Protein AF-A0A553F2Z9-F1 (afdb_monomer_lite)

pLDDT: mean 71.67, std 15.71, range [34.03, 90.81]

Sequence (203 aa):
MITMEFDDIRKIWDGQNNRPLYVIDEDALHRRILLKKKQSRRLANTTEWVMAGANFLASSMILTAIFLKNNANIFSYITMGFMALTPLYIFYIRRQRKTQEKAFESSVSGDLDHAISNATFQVRLSMVMRWYLLPIAVLTLLSVWSEDISYWFLLGVVVFFCATFYASSWEHRLYVSKKRRLIDLRNKLGKEDLPNHSNLQES

Secondary structure (DSSP, 8-state):
--HHHHHHHHHHHHTTTTS-S----HHHHHHHHHHHHHHHHHHHHHHHHHHHHHHHHHHHHHHHHHHHH----HHHHHHHHHHHHHHHHHHHHHHHHHHHTTS--SSHHHHHHHHHHHHHHHHHHHHHHHHHHHHHHHHHHHHHHHTT--HHHHHHHHHHHHHHHHHHHHHHHHHHHHHHHHHHHHHHHHHHSS--TTSSS--

Structure (mmCIF, N/CA/C/O backbone):
data_AF-A0A553F2Z9-F1
#
_entry.id   AF-A0A553F2Z9-F1
#
loop_
_atom_site.group_PDB
_atom_site.id
_atom_site.type_symbol
_atom_site.label_atom_id
_atom_site.label_alt_id
_atom_site.label_comp_id
_atom_site.label_asym_id
_atom_site.label_entity_id
_atom_site.label_seq_id
_atom_site.pdbx_PDB_ins_code
_atom_site.Cartn_x
_atom_site.Cartn_y
_atom_site.Cartn_z
_atom_site.occupancy
_atom_site.B_iso_or_equiv
_atom_site.auth_seq_id
_atom_site.auth_comp_id
_atom_site.auth_asym_id
_atom_site.auth_atom_id
_atom_site.pdbx_PDB_model_num
ATOM 1 N N . MET A 1 1 ? -18.358 -18.324 5.616 1.00 38.22 1 MET A N 1
ATOM 2 C CA . MET A 1 1 ? -18.175 -19.024 6.906 1.00 38.22 1 MET A CA 1
ATOM 3 C C . MET A 1 1 ? -17.982 -18.011 8.047 1.00 38.22 1 MET A C 1
ATOM 5 O O . MET A 1 1 ? -16.907 -17.933 8.613 1.00 38.22 1 MET A O 1
ATOM 9 N N . ILE A 1 2 ? -18.978 -17.147 8.314 1.00 38.47 2 ILE A N 1
ATOM 10 C CA . ILE A 1 2 ? -18.942 -16.106 9.382 1.00 38.47 2 ILE A CA 1
ATOM 11 C C . ILE A 1 2 ? -20.321 -15.979 10.085 1.00 38.47 2 ILE A C 1
ATOM 13 O O . ILE A 1 2 ? -20.495 -15.171 10.986 1.00 38.47 2 ILE A O 1
ATOM 17 N N . THR A 1 3 ? -21.315 -16.791 9.717 1.00 38.09 3 THR A N 1
ATOM 18 C CA . THR A 1 3 ? -22.647 -16.789 10.348 1.00 38.09 3 THR A CA 1
ATOM 19 C C . THR A 1 3 ? -22.603 -17.199 11.829 1.00 38.09 3 THR A C 1
ATOM 21 O O . THR A 1 3 ? -23.326 -16.613 12.622 1.00 38.09 3 THR A O 1
ATOM 24 N N . MET A 1 4 ? -21.668 -18.075 12.230 1.00 42.84 4 MET A N 1
ATOM 25 C CA . MET A 1 4 ? -21.516 -18.521 13.628 1.00 42.84 4 MET A CA 1
ATOM 26 C C . MET A 1 4 ? -21.125 -17.413 14.631 1.00 42.84 4 MET A C 1
ATOM 28 O O . MET A 1 4 ? -21.579 -17.457 15.765 1.00 42.84 4 MET A O 1
ATOM 32 N N . GLU A 1 5 ? -20.356 -16.378 14.255 1.00 48.16 5 GLU A N 1
ATOM 33 C CA . GLU A 1 5 ? -19.894 -15.373 15.243 1.00 48.16 5 GLU A CA 1
ATOM 34 C C . GLU A 1 5 ? -20.973 -14.363 15.675 1.00 48.16 5 GLU A C 1
ATOM 36 O O . GLU A 1 5 ? -20.879 -13.784 16.758 1.00 48.16 5 GLU A O 1
ATOM 41 N N . PHE A 1 6 ? -21.975 -14.105 14.827 1.00 47.25 6 PHE A N 1
ATOM 42 C CA . PHE A 1 6 ? -23.098 -13.225 15.171 1.00 47.25 6 PHE A CA 1
ATOM 43 C C . PHE A 1 6 ? -24.102 -13.955 16.054 1.00 47.25 6 PHE A C 1
ATOM 45 O O . PHE A 1 6 ? -24.548 -13.387 17.049 1.00 47.25 6 PHE A O 1
ATOM 52 N N . ASP A 1 7 ? -24.383 -15.216 15.726 1.00 52.22 7 ASP A N 1
ATOM 53 C CA . ASP A 1 7 ? -25.221 -16.071 16.553 1.00 52.22 7 ASP A CA 1
ATOM 54 C C . ASP A 1 7 ? -24.591 -16.284 17.924 1.00 52.22 7 ASP A C 1
ATOM 56 O O . ASP A 1 7 ? -25.325 -16.288 18.890 1.00 52.22 7 ASP A O 1
ATOM 60 N N . ASP A 1 8 ? -23.265 -16.328 18.072 1.00 56.47 8 ASP A N 1
ATOM 61 C CA . ASP A 1 8 ? -22.639 -16.421 19.398 1.00 56.47 8 ASP A CA 1
ATOM 62 C C . ASP A 1 8 ? -22.761 -15.133 20.227 1.00 56.47 8 ASP A C 1
ATOM 64 O O . ASP A 1 8 ? -22.942 -15.192 21.442 1.00 56.47 8 ASP A O 1
ATOM 68 N N . ILE A 1 9 ? -22.686 -13.951 19.605 1.00 55.28 9 ILE A N 1
ATOM 69 C CA . ILE A 1 9 ? -22.920 -12.671 20.304 1.00 55.28 9 ILE A CA 1
ATOM 70 C C . ILE A 1 9 ? -24.401 -12.541 20.668 1.00 55.28 9 ILE A C 1
ATOM 72 O O . ILE A 1 9 ? -24.729 -12.190 21.799 1.00 55.28 9 ILE A O 1
ATOM 76 N N . ARG A 1 10 ? -25.286 -12.887 19.731 1.00 50.41 10 ARG A N 1
ATOM 77 C CA . ARG A 1 10 ? -26.731 -12.889 19.925 1.00 50.41 10 ARG A CA 1
ATOM 78 C C . ARG A 1 10 ? -27.180 -13.965 20.908 1.00 50.41 10 ARG A C 1
ATOM 80 O O . ARG A 1 10 ? -28.092 -13.713 21.659 1.00 50.41 10 ARG A O 1
ATOM 87 N N . LYS A 1 11 ? -26.545 -15.130 20.969 1.00 53.59 11 LYS A N 1
ATOM 88 C CA . LYS A 1 11 ? -26.879 -16.232 21.888 1.00 53.59 11 LYS A CA 1
ATOM 89 C C . LYS A 1 11 ? -26.396 -15.959 23.307 1.00 53.59 11 LYS A C 1
ATOM 91 O O . LYS A 1 11 ? -27.006 -16.450 24.247 1.00 53.59 11 LYS A O 1
ATOM 96 N N . ILE A 1 12 ? -25.344 -15.156 23.473 1.00 54.41 12 ILE A N 1
ATOM 97 C CA . ILE A 1 12 ? -24.956 -14.616 24.784 1.00 54.41 12 ILE A CA 1
ATOM 98 C C . ILE A 1 12 ? -25.943 -13.524 25.220 1.00 54.41 12 ILE A C 1
ATOM 100 O O . ILE A 1 12 ? -26.327 -13.502 26.380 1.00 54.41 12 ILE A O 1
ATOM 104 N N . TRP A 1 13 ? -26.400 -12.679 24.293 1.00 48.84 13 TRP A N 1
ATOM 105 C CA . TRP A 1 13 ? -27.414 -11.649 24.546 1.00 48.84 13 TRP A CA 1
ATOM 106 C C . TRP A 1 13 ? -28.808 -12.245 24.839 1.00 48.84 13 TRP A C 1
ATOM 108 O O . TRP A 1 13 ? -29.360 -12.062 25.918 1.00 48.84 13 TRP A O 1
ATOM 118 N N . ASP A 1 14 ? -29.333 -13.067 23.931 1.00 50.56 14 ASP A N 1
ATOM 119 C CA . ASP A 1 14 ? -30.626 -13.754 24.020 1.00 50.56 14 ASP A CA 1
ATOM 120 C C . ASP A 1 14 ? -30.627 -14.832 25.121 1.00 50.56 14 ASP A C 1
ATOM 122 O O . ASP A 1 14 ? -31.653 -15.073 25.752 1.00 50.56 14 ASP A O 1
ATOM 126 N N . GLY A 1 15 ? -29.476 -15.452 25.413 1.00 49.84 15 GLY A N 1
ATOM 127 C CA . GLY A 1 15 ? -29.308 -16.394 26.527 1.00 49.84 15 GLY A CA 1
ATOM 128 C C . GLY A 1 15 ? -29.323 -15.735 27.912 1.00 49.84 15 GLY A C 1
ATOM 129 O O . GLY A 1 15 ? -29.459 -16.438 28.914 1.00 49.84 15 GLY A O 1
ATOM 130 N N . GLN A 1 16 ? -29.217 -14.403 27.979 1.00 44.59 16 GLN A N 1
ATOM 131 C CA . GLN A 1 16 ? -29.310 -13.617 29.212 1.00 44.59 16 GLN A CA 1
ATOM 132 C C . GLN A 1 16 ? -30.713 -13.041 29.481 1.00 44.59 16 GLN A C 1
ATOM 134 O O . GLN A 1 16 ? -30.958 -12.564 30.587 1.00 44.59 16 GLN A O 1
ATOM 139 N N . ASN A 1 17 ? -31.675 -13.197 28.561 1.00 45.50 17 ASN A N 1
ATOM 140 C CA . ASN A 1 17 ? -33.046 -12.667 28.678 1.00 45.50 17 ASN A CA 1
ATOM 141 C C . ASN A 1 17 ? -33.948 -13.355 29.726 1.00 45.50 17 ASN A C 1
ATOM 143 O O . ASN A 1 17 ? -35.154 -13.131 29.734 1.00 45.50 17 ASN A O 1
ATOM 147 N N . ASN A 1 18 ? -33.398 -14.179 30.624 1.00 49.78 18 ASN A N 1
ATOM 148 C CA . ASN A 1 18 ? -34.173 -14.842 31.680 1.00 49.78 18 ASN A CA 1
ATOM 149 C C . ASN A 1 18 ? -33.650 -14.571 33.104 1.00 49.78 18 ASN A C 1
ATOM 151 O O . ASN A 1 18 ? -33.954 -15.323 34.030 1.00 49.78 18 ASN A O 1
ATOM 155 N N . ARG A 1 19 ? -32.837 -13.519 33.298 1.00 38.56 19 ARG A N 1
ATOM 156 C CA . ARG A 1 19 ? -32.394 -13.050 34.624 1.00 38.56 19 ARG A CA 1
ATOM 157 C C . ARG A 1 19 ? -32.484 -11.519 34.732 1.00 38.56 19 ARG A C 1
ATOM 159 O O . ARG A 1 19 ? -32.325 -10.840 33.723 1.00 38.56 19 ARG A O 1
ATOM 166 N N . PRO A 1 20 ? -32.770 -10.970 35.929 1.00 41.62 20 PRO A N 1
ATOM 167 C CA . PRO A 1 20 ? -33.118 -9.561 36.104 1.00 41.62 20 PRO A CA 1
ATOM 168 C C . PRO A 1 20 ? -31.967 -8.605 35.734 1.00 41.62 20 PRO A C 1
ATOM 170 O O . PRO A 1 20 ? -30.967 -8.504 36.435 1.00 41.62 20 PRO A O 1
ATOM 173 N N . LEU A 1 21 ? -32.166 -7.927 34.602 1.00 42.91 21 LEU A N 1
ATOM 174 C CA . LEU A 1 21 ? -31.791 -6.575 34.151 1.00 42.91 21 LEU A CA 1
ATOM 175 C C . LEU A 1 21 ? -30.395 -5.949 34.388 1.00 42.91 21 LEU A C 1
ATOM 177 O O . LEU A 1 21 ? -30.135 -4.953 33.730 1.00 42.91 21 LEU A O 1
ATOM 181 N N . TYR A 1 22 ? -29.478 -6.426 35.236 1.00 43.06 22 TYR A N 1
ATOM 182 C CA . TYR A 1 22 ? -28.304 -5.584 35.572 1.00 43.06 22 TYR A CA 1
ATOM 183 C C . TYR A 1 22 ? -26.971 -6.299 35.797 1.00 43.06 22 TYR A C 1
ATOM 185 O O . TYR A 1 22 ? -26.227 -5.962 36.712 1.00 43.06 22 TYR A O 1
ATOM 193 N N . VAL A 1 23 ? -26.619 -7.255 34.936 1.00 44.97 23 VAL A N 1
ATOM 194 C CA . VAL A 1 23 ? -25.205 -7.626 34.751 1.00 44.97 23 VAL A CA 1
ATOM 195 C C . VAL A 1 23 ? -24.958 -7.925 33.272 1.00 44.97 23 VAL A C 1
ATOM 197 O O . VAL A 1 23 ? -24.696 -9.062 32.880 1.00 44.97 23 VAL A O 1
ATOM 200 N N . ILE A 1 24 ? -25.054 -6.894 32.424 1.00 51.28 24 ILE A N 1
ATOM 201 C CA . ILE A 1 24 ? -24.230 -6.894 31.211 1.00 51.28 24 ILE A CA 1
ATOM 202 C C . ILE A 1 24 ? -22.805 -6.995 31.745 1.00 51.28 24 ILE A C 1
ATOM 204 O O . ILE A 1 24 ? -22.375 -6.139 32.514 1.00 51.28 24 ILE A O 1
ATOM 208 N N . ASP A 1 25 ? -22.110 -8.081 31.423 1.00 58.50 25 ASP A N 1
ATOM 209 C CA . ASP A 1 25 ? -20.709 -8.258 31.790 1.00 58.50 25 ASP A CA 1
ATOM 210 C C . ASP A 1 25 ? -19.900 -7.251 30.955 1.00 58.50 25 ASP A C 1
ATOM 212 O O . ASP A 1 25 ? -19.404 -7.551 29.862 1.00 58.50 25 ASP A O 1
ATOM 216 N N . GLU A 1 26 ? -19.887 -5.998 31.420 1.00 56.88 26 GLU A N 1
ATOM 217 C CA . GLU A 1 26 ? -19.175 -4.876 30.814 1.00 56.88 26 GLU A CA 1
ATOM 218 C C . GLU A 1 26 ? -17.720 -5.264 30.567 1.00 56.88 26 GLU A C 1
ATOM 220 O O . GLU A 1 26 ? -17.170 -4.919 29.524 1.00 56.88 26 GLU A O 1
ATOM 225 N N . ASP A 1 27 ? -17.130 -6.084 31.439 1.00 57.72 27 ASP A N 1
ATOM 226 C CA . ASP A 1 27 ? -15.781 -6.610 31.274 1.00 57.72 27 ASP A CA 1
ATOM 227 C C . ASP A 1 27 ? -15.662 -7.560 30.076 1.00 57.72 27 ASP A C 1
ATOM 229 O O . ASP A 1 27 ? -14.665 -7.512 29.346 1.00 57.72 27 ASP A O 1
ATOM 233 N N . ALA A 1 28 ? -16.646 -8.428 29.830 1.00 60.78 28 ALA A N 1
ATOM 234 C CA . ALA A 1 28 ? -16.660 -9.304 28.659 1.00 60.78 28 ALA A CA 1
ATOM 235 C C . ALA A 1 28 ? -16.858 -8.515 27.352 1.00 60.78 28 ALA A C 1
ATOM 237 O O . ALA A 1 28 ? -16.178 -8.784 26.348 1.00 60.78 28 ALA A O 1
ATOM 238 N N . LEU A 1 29 ? -17.742 -7.513 27.361 1.00 63.94 29 LEU A N 1
ATOM 239 C CA . LEU A 1 29 ? -17.964 -6.622 26.220 1.00 63.94 29 LEU A CA 1
ATOM 240 C C . LEU A 1 29 ? -16.717 -5.769 25.940 1.00 63.94 29 LEU A C 1
ATOM 242 O O . LEU A 1 29 ? -16.223 -5.735 24.807 1.00 63.94 29 LEU A O 1
ATOM 246 N N . HIS A 1 30 ? -16.144 -5.166 26.980 1.00 63.69 30 HIS A N 1
ATOM 247 C CA . HIS A 1 30 ? -14.938 -4.351 26.914 1.00 63.69 30 HIS A CA 1
ATOM 248 C C . HIS A 1 30 ? -13.736 -5.174 26.430 1.00 63.69 30 HIS A C 1
ATOM 250 O O . HIS A 1 30 ? -13.040 -4.764 25.498 1.00 63.69 30 HIS A O 1
ATOM 256 N N . ARG A 1 31 ? -13.542 -6.406 26.928 1.00 67.06 31 ARG A N 1
ATOM 257 C CA . ARG A 1 31 ? -12.499 -7.321 26.420 1.00 67.06 31 ARG A CA 1
ATOM 258 C C . ARG A 1 31 ? -12.664 -7.627 24.935 1.00 67.06 31 ARG A C 1
ATOM 260 O O . ARG A 1 31 ? -11.674 -7.617 24.201 1.00 67.06 31 ARG A O 1
ATOM 267 N N . ARG A 1 32 ? -13.884 -7.873 24.448 1.00 63.91 32 ARG A N 1
ATOM 268 C CA . ARG A 1 32 ? -14.127 -8.129 23.014 1.00 63.91 32 ARG A CA 1
ATOM 269 C C . ARG A 1 32 ? -13.850 -6.895 22.154 1.00 63.91 32 ARG A C 1
ATOM 271 O O . ARG A 1 32 ? -13.265 -7.030 21.074 1.00 63.91 32 ARG A O 1
ATOM 278 N N . ILE A 1 33 ? -14.200 -5.704 22.635 1.00 63.50 33 ILE A N 1
ATOM 279 C CA . ILE A 1 33 ? -13.883 -4.431 21.973 1.00 63.50 33 ILE A CA 1
ATOM 280 C C . ILE A 1 33 ? -12.363 -4.222 21.922 1.00 63.50 33 ILE A C 1
ATOM 282 O O . ILE A 1 33 ? -11.815 -3.969 20.844 1.00 63.50 33 ILE A O 1
ATOM 286 N N . LEU A 1 34 ? -11.653 -4.444 23.031 1.00 66.06 34 LEU A N 1
ATOM 287 C CA . LEU A 1 34 ? -10.190 -4.369 23.100 1.00 66.06 34 LEU A CA 1
ATOM 288 C C . LEU A 1 34 ? -9.506 -5.372 22.159 1.00 66.06 34 LEU A C 1
ATOM 290 O O . LEU A 1 34 ? -8.541 -5.025 21.469 1.00 66.06 34 LEU A O 1
ATOM 294 N N . LEU A 1 35 ? -10.013 -6.604 22.066 1.00 69.69 35 LEU A N 1
ATOM 295 C CA . LEU A 1 35 ? -9.501 -7.616 21.138 1.00 69.69 35 LEU A CA 1
ATOM 296 C C . LEU A 1 35 ? -9.690 -7.190 19.674 1.00 69.69 35 LEU A C 1
ATOM 298 O O . LEU A 1 35 ? -8.743 -7.278 18.885 1.00 69.69 35 LEU A O 1
ATOM 302 N N . LYS A 1 36 ? -10.860 -6.646 19.308 1.00 64.19 36 LYS A N 1
ATOM 303 C CA . LYS A 1 36 ? -11.112 -6.110 17.957 1.00 64.19 36 LYS A CA 1
ATOM 304 C C . LYS A 1 36 ? -10.249 -4.882 17.650 1.00 64.19 36 LYS A C 1
ATOM 306 O O . LYS A 1 36 ? -9.697 -4.792 16.549 1.00 64.19 36 LYS A O 1
ATOM 311 N N . LYS A 1 37 ? -10.054 -3.982 18.621 1.00 64.56 37 LYS A N 1
ATOM 312 C CA . LYS A 1 37 ? -9.128 -2.836 18.536 1.00 64.56 37 LYS A CA 1
ATOM 313 C C . LYS A 1 37 ? -7.706 -3.319 18.250 1.00 64.56 37 LYS A C 1
ATOM 315 O O . LYS A 1 37 ? -7.073 -2.854 17.300 1.00 64.56 37 LYS A O 1
ATOM 320 N N . LYS A 1 38 ? -7.229 -4.327 18.989 1.00 67.12 38 LYS A N 1
ATOM 321 C CA . LYS A 1 38 ? -5.901 -4.937 18.805 1.00 67.12 38 LYS A CA 1
ATOM 322 C C . LYS A 1 38 ? -5.757 -5.617 17.441 1.00 67.12 38 LYS A C 1
ATOM 324 O O . LYS A 1 38 ? -4.725 -5.451 16.793 1.00 67.12 38 LYS A O 1
ATOM 329 N N . GLN A 1 39 ? -6.778 -6.334 16.972 1.00 65.25 39 GLN A N 1
ATOM 330 C CA . GLN A 1 39 ? -6.770 -6.987 15.659 1.00 65.25 39 GLN A CA 1
ATOM 331 C C . GLN A 1 39 ? -6.757 -5.971 14.505 1.00 65.25 39 GLN A C 1
ATOM 333 O O . GLN A 1 39 ? -5.995 -6.132 13.552 1.00 65.25 39 GLN A O 1
ATOM 338 N N . SER A 1 40 ? -7.558 -4.905 14.599 1.00 61.94 40 SER A N 1
ATOM 339 C CA . SER A 1 40 ? -7.569 -3.813 13.617 1.00 61.94 40 SER A CA 1
ATOM 340 C C . SER A 1 40 ? -6.219 -3.091 13.566 1.00 61.94 40 SER A C 1
ATOM 342 O O . SER A 1 40 ? -5.669 -2.868 12.488 1.00 61.94 40 SER A O 1
ATOM 344 N N . ARG A 1 41 ? -5.629 -2.816 14.737 1.00 67.19 41 ARG A N 1
ATOM 345 C CA . ARG A 1 41 ? -4.302 -2.197 14.856 1.00 67.19 41 ARG A CA 1
ATOM 346 C C . ARG A 1 41 ? -3.201 -3.072 14.263 1.00 67.19 41 ARG A C 1
ATOM 348 O O . ARG A 1 41 ? -2.330 -2.554 13.574 1.00 67.19 41 ARG A O 1
ATOM 355 N N . ARG A 1 42 ? -3.243 -4.389 14.501 1.00 68.62 42 ARG A N 1
ATOM 356 C CA . ARG A 1 42 ? -2.289 -5.341 13.909 1.00 68.62 42 ARG A CA 1
ATOM 357 C C . ARG A 1 42 ? -2.368 -5.334 12.389 1.00 68.62 42 ARG A C 1
ATOM 359 O O . ARG A 1 42 ? -1.328 -5.203 11.762 1.00 68.62 42 ARG A O 1
ATOM 366 N N . LEU A 1 43 ? -3.573 -5.400 11.817 1.00 64.38 43 LEU A N 1
ATOM 367 C CA . LEU A 1 43 ? -3.736 -5.399 10.364 1.00 64.38 43 LEU A CA 1
ATOM 368 C C . LEU A 1 43 ? -3.174 -4.119 9.732 1.00 64.38 43 LEU A C 1
ATOM 370 O O . LEU A 1 43 ? -2.366 -4.218 8.819 1.00 64.38 43 LEU A O 1
ATOM 374 N N . ALA A 1 44 ? -3.527 -2.946 10.266 1.00 68.12 44 ALA A N 1
ATOM 375 C CA . ALA A 1 44 ? -3.008 -1.675 9.758 1.00 68.12 44 ALA A CA 1
ATOM 376 C C . ALA A 1 44 ? -1.484 -1.556 9.907 1.00 68.12 44 ALA A C 1
ATOM 378 O O . ALA A 1 44 ? -0.805 -1.027 9.037 1.00 68.12 44 ALA A O 1
ATOM 379 N N . ASN A 1 45 ? -0.930 -2.069 11.008 1.00 74.88 45 ASN A N 1
ATOM 380 C CA . ASN A 1 45 ? 0.512 -2.074 11.214 1.00 74.88 45 ASN A CA 1
ATOM 381 C C . ASN A 1 45 ? 1.212 -2.985 10.193 1.00 74.88 45 ASN A C 1
ATOM 383 O O . ASN A 1 45 ? 2.227 -2.587 9.637 1.00 74.88 45 ASN A O 1
ATOM 387 N N . THR A 1 46 ? 0.676 -4.179 9.922 1.00 72.06 46 THR A N 1
ATOM 388 C CA . THR A 1 46 ? 1.240 -5.094 8.921 1.00 72.06 46 THR A CA 1
ATOM 389 C C . THR A 1 46 ? 1.210 -4.480 7.525 1.00 72.06 46 THR A C 1
ATOM 391 O O . THR A 1 46 ? 2.214 -4.538 6.825 1.00 72.06 46 THR A O 1
ATOM 394 N N . THR A 1 47 ? 0.105 -3.852 7.126 1.00 73.06 47 THR A N 1
ATOM 395 C CA . THR A 1 47 ? -0.047 -3.315 5.765 1.00 73.06 47 THR A CA 1
ATOM 396 C C . THR A 1 47 ? 0.790 -2.059 5.537 1.00 73.06 47 THR A C 1
ATOM 398 O O . THR A 1 47 ? 1.437 -1.946 4.498 1.00 73.06 47 THR A O 1
ATOM 401 N N . GLU A 1 48 ? 0.912 -1.186 6.542 1.00 81.56 48 GLU A N 1
ATOM 402 C CA . GLU A 1 48 ? 1.880 -0.078 6.536 1.00 81.56 48 GLU A CA 1
ATOM 403 C C . GLU A 1 48 ? 3.324 -0.570 6.352 1.00 81.56 48 GLU A C 1
ATOM 405 O O . GLU A 1 48 ? 4.061 -0.021 5.534 1.00 81.56 48 GLU A O 1
ATOM 410 N N . TRP A 1 49 ? 3.731 -1.605 7.095 1.00 82.00 49 TRP A N 1
ATOM 411 C CA . TRP A 1 49 ? 5.098 -2.133 7.037 1.00 82.00 49 TRP A CA 1
ATOM 412 C C . TRP A 1 49 ? 5.407 -2.849 5.728 1.00 82.00 49 TRP A C 1
ATOM 414 O O . TRP A 1 49 ? 6.467 -2.613 5.153 1.00 82.00 49 TRP A O 1
ATOM 424 N N . VAL A 1 50 ? 4.490 -3.689 5.240 1.00 83.38 50 VAL A N 1
ATOM 425 C CA . VAL A 1 50 ? 4.643 -4.373 3.947 1.00 83.38 50 VAL A CA 1
ATOM 426 C C . VAL A 1 50 ? 4.802 -3.345 2.832 1.00 83.38 50 VAL A C 1
ATOM 428 O O . VAL A 1 50 ? 5.698 -3.472 2.003 1.00 83.38 50 VAL A O 1
ATOM 431 N N . MET A 1 51 ? 3.989 -2.287 2.839 1.00 80.44 51 MET A N 1
ATOM 432 C CA . MET A 1 51 ? 4.037 -1.268 1.798 1.00 80.44 51 MET A CA 1
ATOM 433 C C . MET A 1 51 ? 5.294 -0.398 1.866 1.00 80.44 51 MET A C 1
ATOM 435 O O . MET A 1 51 ? 5.906 -0.124 0.830 1.00 80.44 51 MET A O 1
ATOM 439 N N . ALA A 1 52 ? 5.686 0.035 3.067 1.00 85.31 52 ALA A N 1
ATOM 440 C CA . ALA A 1 52 ? 6.918 0.790 3.255 1.00 85.31 52 ALA A CA 1
ATOM 441 C C . ALA A 1 52 ? 8.139 -0.044 2.837 1.00 85.31 52 ALA A C 1
ATOM 443 O O . ALA A 1 52 ? 8.994 0.451 2.107 1.00 85.31 52 ALA A O 1
ATOM 444 N N . GLY A 1 53 ? 8.179 -1.319 3.236 1.00 86.88 53 GLY A N 1
ATOM 445 C CA . GLY A 1 53 ? 9.244 -2.251 2.872 1.00 86.88 53 GLY A CA 1
ATOM 446 C C . GLY A 1 53 ? 9.314 -2.514 1.370 1.00 86.88 53 GLY A C 1
ATOM 447 O O . GLY A 1 53 ? 10.394 -2.425 0.794 1.00 86.88 53 GLY A O 1
ATOM 448 N N . ALA A 1 54 ? 8.175 -2.767 0.718 1.00 86.38 54 ALA A N 1
ATOM 449 C CA . ALA A 1 54 ? 8.120 -3.019 -0.721 1.00 86.38 54 ALA A CA 1
ATOM 450 C C . ALA A 1 54 ? 8.619 -1.818 -1.541 1.00 86.38 54 ALA A C 1
ATOM 452 O O . ALA A 1 54 ? 9.443 -1.989 -2.434 1.00 86.38 54 ALA A O 1
ATOM 453 N N . ASN A 1 55 ? 8.171 -0.601 -1.211 1.00 88.31 55 ASN A N 1
ATOM 454 C CA . ASN A 1 55 ? 8.610 0.608 -1.915 1.00 88.31 55 ASN A CA 1
ATOM 455 C C . ASN A 1 55 ? 10.078 0.941 -1.650 1.00 88.31 55 ASN A C 1
ATOM 457 O O . ASN A 1 55 ? 10.791 1.337 -2.568 1.00 88.31 55 ASN A O 1
ATOM 461 N N . PHE A 1 56 ? 10.544 0.751 -0.416 1.00 90.12 56 PHE A N 1
ATOM 462 C CA . PHE A 1 56 ? 11.948 0.954 -0.080 1.00 90.12 56 PHE A CA 1
ATOM 463 C C . PHE A 1 56 ? 12.855 -0.022 -0.840 1.00 90.12 56 PHE A C 1
ATOM 465 O O . PHE A 1 56 ? 13.844 0.394 -1.440 1.00 90.12 56 PHE A O 1
ATOM 472 N N . LEU A 1 57 ? 12.484 -1.304 -0.878 1.00 89.50 57 LEU A N 1
ATOM 473 C CA . LEU A 1 57 ? 13.220 -2.333 -1.608 1.00 89.50 57 LEU A CA 1
ATOM 474 C C . LEU A 1 57 ? 13.219 -2.061 -3.117 1.00 89.50 57 LEU A C 1
ATOM 476 O O . LEU A 1 57 ? 14.280 -2.078 -3.733 1.00 89.50 57 LEU A O 1
ATOM 480 N N . ALA A 1 58 ? 12.064 -1.732 -3.699 1.00 87.06 58 ALA A N 1
ATOM 481 C CA . ALA A 1 58 ? 11.962 -1.398 -5.117 1.00 87.06 58 ALA A CA 1
ATOM 482 C C . ALA A 1 58 ? 12.797 -0.158 -5.479 1.00 87.06 58 ALA A C 1
ATOM 484 O O . ALA A 1 58 ? 13.580 -0.198 -6.425 1.00 87.06 58 ALA A O 1
ATOM 485 N N . SER A 1 59 ? 12.711 0.915 -4.686 1.00 88.50 59 SER A N 1
ATOM 486 C CA . SER A 1 59 ? 13.537 2.111 -4.881 1.00 88.50 59 SER A CA 1
ATOM 487 C C . SER A 1 59 ? 15.031 1.801 -4.763 1.00 88.50 59 SER A C 1
ATOM 489 O O . SER A 1 59 ? 15.824 2.357 -5.520 1.00 88.50 59 SER A O 1
ATOM 491 N N . SER A 1 60 ? 15.425 0.929 -3.831 1.00 88.38 60 SER A N 1
ATOM 492 C CA . SER A 1 60 ? 16.818 0.511 -3.668 1.00 88.38 60 SER A CA 1
ATOM 493 C C . SER A 1 60 ? 17.312 -0.296 -4.870 1.00 88.38 60 SER A C 1
ATOM 495 O O . SER A 1 60 ? 18.416 -0.041 -5.341 1.00 88.38 60 SER A O 1
ATOM 497 N N . MET A 1 61 ? 16.492 -1.203 -5.411 1.00 86.19 61 MET A N 1
ATOM 498 C CA . MET A 1 61 ? 16.816 -1.967 -6.621 1.00 86.19 61 MET A CA 1
ATOM 499 C C . MET A 1 61 ? 16.955 -1.076 -7.859 1.00 86.19 61 MET A C 1
ATOM 501 O O . MET A 1 61 ? 17.855 -1.285 -8.668 1.00 86.19 61 MET A O 1
ATOM 505 N N . ILE A 1 62 ? 16.084 -0.075 -8.015 1.00 86.69 62 ILE A N 1
ATOM 506 C CA . ILE A 1 62 ? 16.193 0.882 -9.123 1.00 86.69 62 ILE A CA 1
ATOM 507 C C . ILE A 1 62 ? 17.485 1.690 -8.977 1.00 86.69 62 ILE A C 1
ATOM 509 O O . ILE A 1 62 ? 18.242 1.808 -9.934 1.00 86.69 62 ILE A O 1
ATOM 513 N N . LEU A 1 63 ? 17.791 2.187 -7.776 1.00 88.94 63 LEU A N 1
ATOM 514 C CA . LEU A 1 63 ? 19.017 2.946 -7.527 1.00 88.94 63 LEU A CA 1
ATOM 515 C C . LEU A 1 63 ? 20.283 2.130 -7.839 1.00 88.94 63 LEU A C 1
ATOM 517 O O . LEU A 1 63 ? 21.198 2.645 -8.481 1.00 88.94 63 LEU A O 1
ATOM 521 N N . THR A 1 64 ? 20.340 0.858 -7.427 1.00 85.31 64 THR A N 1
ATOM 522 C CA . THR A 1 64 ? 21.484 -0.012 -7.742 1.00 85.31 64 THR A CA 1
ATOM 523 C C . THR A 1 64 ? 21.573 -0.319 -9.234 1.00 85.31 64 THR A C 1
ATOM 525 O O . THR A 1 64 ? 22.674 -0.316 -9.780 1.00 85.31 64 THR A O 1
ATOM 528 N N . ALA A 1 65 ? 20.444 -0.513 -9.923 1.00 83.62 65 ALA A N 1
ATOM 529 C CA . ALA A 1 65 ? 20.421 -0.697 -11.372 1.00 83.62 65 ALA A CA 1
ATOM 530 C C . ALA A 1 65 ? 20.949 0.539 -12.120 1.00 83.62 65 ALA A C 1
ATOM 532 O O . ALA A 1 65 ? 21.775 0.392 -13.022 1.00 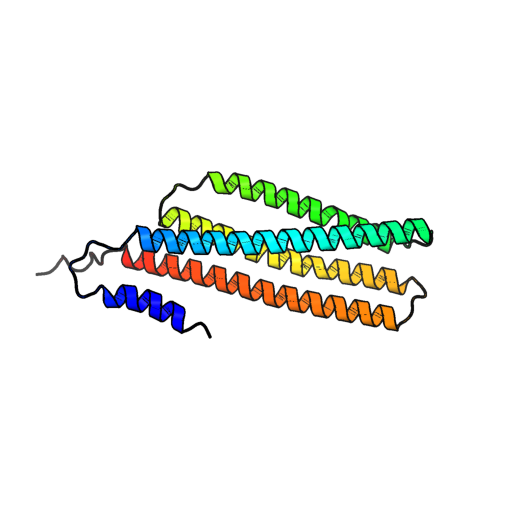83.62 65 ALA A O 1
ATOM 533 N N . ILE A 1 66 ? 20.540 1.743 -11.704 1.00 85.81 66 ILE A N 1
ATOM 534 C CA . ILE A 1 66 ? 21.026 3.018 -12.252 1.00 85.81 66 ILE A CA 1
ATOM 535 C C . ILE A 1 66 ? 22.544 3.132 -12.070 1.00 85.81 66 ILE A C 1
ATOM 537 O O . ILE A 1 66 ? 23.254 3.432 -13.028 1.00 85.81 66 ILE A O 1
ATOM 541 N N . PHE A 1 67 ? 23.050 2.850 -10.866 1.00 86.38 67 PHE A N 1
ATOM 542 C CA . PHE A 1 67 ? 24.473 2.985 -10.551 1.00 86.38 67 PHE A CA 1
ATOM 543 C C . PHE A 1 67 ? 25.352 1.963 -11.291 1.00 86.38 67 PHE A C 1
ATOM 545 O O . PHE A 1 67 ? 26.450 2.297 -11.722 1.00 86.38 67 PHE A O 1
ATOM 552 N N . LEU A 1 68 ? 24.874 0.723 -11.461 1.00 85.12 68 LEU A N 1
ATOM 553 C CA . LEU A 1 68 ? 25.635 -0.349 -12.114 1.00 85.12 68 LEU A CA 1
ATOM 554 C C . LEU A 1 68 ? 25.595 -0.278 -13.644 1.00 85.12 68 LEU A C 1
ATOM 556 O O . LEU A 1 68 ? 26.605 -0.548 -14.288 1.00 85.12 68 LEU A O 1
ATOM 560 N N . LYS A 1 69 ? 24.435 0.032 -14.237 1.00 79.00 69 LYS A N 1
ATOM 561 C CA . LYS A 1 69 ? 24.265 0.031 -15.701 1.00 79.00 69 LYS A CA 1
ATOM 562 C C . LYS A 1 69 ? 24.529 1.385 -16.353 1.00 79.00 69 LYS A C 1
ATOM 564 O O . LYS A 1 69 ? 24.690 1.422 -17.568 1.00 79.00 69 LYS A O 1
ATOM 569 N N . ASN A 1 70 ? 24.534 2.475 -15.582 1.00 72.00 70 ASN A N 1
ATOM 570 C CA . ASN A 1 70 ? 24.712 3.857 -16.048 1.00 72.00 70 ASN A CA 1
ATOM 571 C C . ASN A 1 70 ? 23.845 4.245 -17.270 1.00 72.00 70 ASN A C 1
ATOM 573 O O . ASN A 1 70 ? 24.204 5.131 -18.041 1.00 72.00 70 ASN A O 1
ATOM 577 N N . ASN A 1 71 ? 22.711 3.565 -17.463 1.00 67.69 71 ASN A N 1
ATOM 578 C CA . ASN A 1 71 ? 21.801 3.743 -18.595 1.00 67.69 71 ASN A CA 1
ATOM 579 C C . ASN A 1 71 ? 20.380 3.983 -18.080 1.00 67.69 71 ASN A C 1
ATOM 581 O O . ASN A 1 71 ? 19.469 3.188 -18.289 1.00 67.69 71 ASN A O 1
ATOM 585 N N . ALA A 1 72 ? 20.232 5.044 -17.293 1.00 72.06 72 ALA A N 1
ATOM 586 C CA . ALA A 1 72 ? 18.983 5.369 -16.632 1.00 72.06 72 ALA A CA 1
ATOM 587 C C . ALA A 1 72 ? 18.188 6.390 -17.445 1.00 72.06 72 ALA A C 1
ATOM 589 O O . ALA A 1 72 ? 18.632 7.518 -17.664 1.00 72.06 72 ALA A O 1
ATOM 590 N N . ASN A 1 73 ? 16.980 6.011 -17.847 1.00 83.69 73 ASN A N 1
ATOM 591 C CA . ASN A 1 73 ? 16.010 6.942 -18.410 1.00 83.69 73 ASN A CA 1
ATOM 592 C C . ASN A 1 73 ? 15.451 7.891 -17.325 1.00 83.69 73 ASN A C 1
ATOM 594 O O . ASN A 1 73 ? 15.476 7.613 -16.121 1.00 83.69 73 ASN A O 1
ATOM 598 N N . ILE A 1 74 ? 14.881 9.021 -17.752 1.00 87.81 74 ILE A N 1
ATOM 599 C CA . ILE A 1 74 ? 14.268 9.993 -16.832 1.00 87.81 74 ILE A CA 1
ATOM 600 C C . ILE A 1 74 ? 13.109 9.386 -16.020 1.00 87.81 74 ILE A C 1
ATOM 602 O O . ILE A 1 74 ? 12.904 9.738 -14.858 1.00 87.81 74 ILE A O 1
ATOM 606 N N . PHE A 1 75 ? 12.388 8.418 -16.597 1.00 87.69 75 PHE A N 1
ATOM 607 C CA . PHE A 1 75 ? 11.268 7.736 -15.949 1.00 87.69 75 PHE A CA 1
ATOM 608 C C . PHE A 1 75 ? 11.700 6.907 -14.733 1.00 87.69 75 PHE A C 1
ATOM 610 O O . PHE A 1 75 ? 10.972 6.864 -13.741 1.00 87.69 75 PHE A O 1
ATOM 617 N N . SER A 1 76 ? 12.893 6.313 -14.750 1.00 85.19 76 SER A N 1
ATOM 618 C CA . SER A 1 76 ? 13.454 5.549 -13.631 1.00 85.19 76 SER A CA 1
ATOM 619 C C . SER A 1 76 ? 13.773 6.444 -12.445 1.00 85.19 76 SER A C 1
ATOM 621 O O . SER A 1 76 ? 13.441 6.093 -11.315 1.00 85.19 76 SER A O 1
ATOM 623 N N . TYR A 1 77 ? 14.331 7.634 -12.688 1.00 89.06 77 TYR A N 1
ATOM 624 C CA . TYR A 1 77 ? 14.578 8.615 -11.628 1.00 89.06 77 TYR A CA 1
ATOM 625 C C . TYR A 1 77 ? 13.278 9.109 -10.993 1.00 89.06 77 TYR A C 1
ATOM 627 O O . TYR A 1 77 ? 13.178 9.172 -9.766 1.00 89.06 77 TYR A O 1
ATOM 635 N N . ILE A 1 78 ? 12.264 9.407 -11.815 1.00 90.50 78 ILE A N 1
ATOM 636 C CA . ILE A 1 78 ? 10.942 9.815 -11.322 1.00 90.50 78 ILE A CA 1
ATOM 637 C C . ILE A 1 78 ? 10.323 8.685 -10.494 1.00 90.50 78 ILE A C 1
ATOM 639 O O . ILE A 1 78 ? 9.886 8.926 -9.371 1.00 90.50 78 ILE A O 1
ATOM 643 N N . THR A 1 79 ? 10.336 7.449 -11.005 1.00 88.25 79 THR A N 1
ATOM 644 C CA . THR A 1 79 ? 9.774 6.273 -10.318 1.00 88.25 79 THR A CA 1
ATOM 645 C C . THR A 1 79 ? 10.474 6.021 -8.986 1.00 88.25 79 THR A C 1
ATOM 647 O O . THR A 1 79 ? 9.807 5.879 -7.963 1.00 88.25 79 THR A O 1
ATOM 650 N N . MET A 1 80 ? 11.811 6.043 -8.969 1.00 90.81 80 MET A N 1
ATOM 651 C CA . MET A 1 80 ? 12.617 5.908 -7.755 1.00 90.81 80 MET A CA 1
ATOM 652 C C . MET A 1 80 ? 12.260 6.988 -6.729 1.00 90.81 80 MET A C 1
ATOM 654 O O . MET A 1 80 ? 11.970 6.665 -5.580 1.00 90.81 80 MET A O 1
ATOM 658 N N . GLY A 1 81 ? 12.231 8.262 -7.138 1.00 89.88 81 GLY A N 1
ATOM 659 C CA . GLY A 1 81 ? 11.870 9.368 -6.250 1.00 89.88 81 GLY A CA 1
ATOM 660 C C . GLY A 1 81 ? 10.470 9.196 -5.660 1.00 89.88 81 GLY A C 1
ATOM 661 O O . GLY A 1 81 ? 10.276 9.329 -4.452 1.00 89.88 81 GLY A O 1
ATOM 662 N N . PHE A 1 82 ? 9.4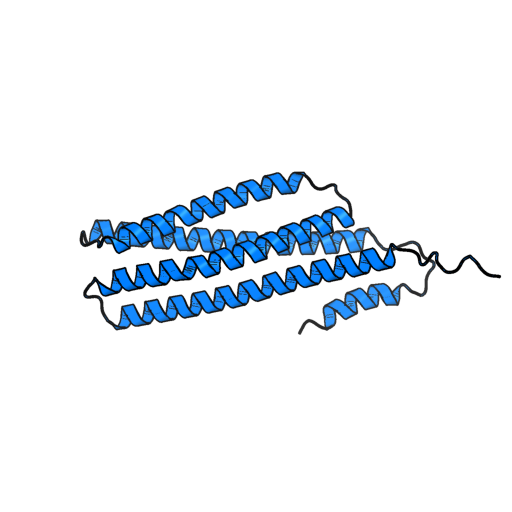99 8.816 -6.491 1.00 88.81 82 PHE A N 1
ATOM 663 C CA . PHE A 1 82 ? 8.122 8.586 -6.059 1.00 88.81 82 PHE A CA 1
ATOM 664 C C . PHE A 1 82 ? 8.012 7.426 -5.057 1.00 88.81 82 PHE A C 1
ATOM 666 O O . PHE A 1 82 ? 7.357 7.547 -4.014 1.00 88.81 82 PHE A O 1
ATOM 673 N N . MET A 1 83 ? 8.698 6.313 -5.333 1.00 88.12 83 MET A N 1
ATOM 674 C CA . MET A 1 83 ? 8.741 5.147 -4.450 1.00 88.12 83 MET A CA 1
ATOM 675 C C . MET A 1 83 ? 9.459 5.459 -3.135 1.00 88.12 83 MET A C 1
ATOM 677 O O . MET A 1 83 ? 8.979 5.042 -2.087 1.00 88.12 83 MET A O 1
ATOM 681 N N . ALA A 1 84 ? 10.534 6.251 -3.149 1.00 89.62 84 ALA A N 1
ATOM 682 C CA . ALA A 1 84 ? 11.265 6.659 -1.947 1.00 89.62 84 ALA A CA 1
ATOM 683 C C . ALA A 1 84 ? 10.472 7.627 -1.048 1.00 89.62 84 ALA A C 1
ATOM 685 O O . ALA A 1 84 ? 10.545 7.542 0.179 1.00 89.62 84 ALA A O 1
ATOM 686 N N . LEU A 1 85 ? 9.669 8.525 -1.632 1.00 88.69 85 LEU A N 1
ATOM 687 C CA . LEU A 1 85 ? 8.838 9.476 -0.877 1.00 88.69 85 LEU A CA 1
ATOM 688 C C . LEU A 1 85 ? 7.667 8.805 -0.148 1.00 88.69 85 LEU A C 1
ATOM 690 O O . LEU A 1 85 ? 7.199 9.274 0.890 1.00 88.69 85 LEU A O 1
ATOM 694 N N . THR A 1 86 ? 7.192 7.680 -0.664 1.00 85.75 86 THR A N 1
ATOM 695 C CA . THR A 1 86 ? 6.012 6.983 -0.141 1.00 85.75 86 THR A CA 1
ATOM 696 C C . THR A 1 86 ? 6.190 6.410 1.274 1.00 85.75 86 THR A C 1
ATOM 698 O O . THR A 1 86 ? 5.326 6.665 2.118 1.00 85.75 86 THR A O 1
ATOM 701 N N . PRO A 1 87 ? 7.278 5.692 1.621 1.00 85.56 87 PRO A N 1
ATOM 702 C CA . PRO A 1 87 ? 7.522 5.265 2.996 1.00 85.56 87 PRO A CA 1
ATOM 703 C C . PRO A 1 87 ? 7.688 6.452 3.956 1.00 85.56 87 PRO A C 1
ATOM 705 O O . PRO A 1 87 ? 7.245 6.354 5.101 1.00 85.56 87 PRO A O 1
ATOM 708 N N . LEU A 1 88 ? 8.231 7.591 3.501 1.00 85.94 88 LEU A N 1
ATOM 709 C CA . LEU A 1 88 ? 8.292 8.816 4.311 1.00 85.94 88 LEU A CA 1
ATOM 710 C C . LEU A 1 88 ? 6.888 9.346 4.627 1.00 85.94 88 LEU A C 1
ATOM 712 O O . LEU A 1 88 ? 6.586 9.663 5.780 1.00 85.94 88 LEU A O 1
ATOM 716 N N . TYR A 1 89 ? 6.002 9.371 3.630 1.00 85.25 89 TYR A N 1
ATOM 717 C CA . TYR A 1 89 ? 4.604 9.759 3.811 1.00 85.25 89 TYR A CA 1
ATOM 718 C C . TYR A 1 89 ? 3.854 8.811 4.762 1.00 85.25 89 TYR A C 1
ATOM 720 O O . TYR A 1 89 ? 3.175 9.262 5.688 1.00 85.25 89 TYR A O 1
ATOM 728 N N . ILE A 1 90 ? 4.032 7.494 4.604 1.00 82.94 90 ILE A N 1
ATOM 729 C CA . ILE A 1 90 ? 3.453 6.484 5.507 1.00 82.94 90 ILE A CA 1
ATOM 730 C C . ILE A 1 90 ? 3.951 6.699 6.941 1.00 82.94 90 ILE A C 1
ATOM 732 O O . ILE A 1 90 ? 3.157 6.663 7.885 1.00 82.94 90 ILE A O 1
ATOM 736 N N . PHE A 1 91 ? 5.245 6.969 7.125 1.00 84.12 91 PHE A N 1
ATOM 737 C CA . PHE A 1 91 ? 5.821 7.238 8.440 1.00 84.12 91 PHE A CA 1
ATOM 738 C C . PHE A 1 91 ? 5.241 8.508 9.081 1.00 84.12 91 PHE A C 1
ATOM 740 O O . PHE A 1 91 ? 4.902 8.501 10.270 1.00 84.12 91 PHE A O 1
ATOM 747 N N . TYR A 1 92 ? 5.061 9.572 8.294 1.00 83.19 92 TYR A N 1
ATOM 748 C CA . TYR A 1 92 ? 4.429 10.812 8.744 1.00 83.19 92 TYR A CA 1
ATOM 749 C C . TYR A 1 92 ? 2.996 10.571 9.239 1.00 83.19 92 TYR A C 1
ATOM 751 O O . TYR A 1 92 ? 2.664 10.916 10.378 1.00 83.19 92 TYR A O 1
ATOM 759 N N . ILE A 1 93 ? 2.163 9.893 8.443 1.00 77.56 93 ILE A N 1
ATOM 760 C CA . ILE A 1 93 ? 0.778 9.604 8.835 1.00 77.56 93 ILE A CA 1
ATOM 761 C C . ILE A 1 93 ? 0.722 8.680 10.058 1.00 77.56 93 ILE A C 1
ATOM 763 O O . ILE A 1 93 ? -0.084 8.870 10.973 1.00 77.56 93 ILE A O 1
ATOM 767 N N . ARG A 1 94 ? 1.611 7.686 10.119 1.00 79.62 94 ARG A N 1
ATOM 768 C CA . ARG A 1 94 ? 1.725 6.781 11.265 1.00 79.62 94 ARG A CA 1
ATOM 769 C C . ARG A 1 94 ? 2.028 7.539 12.557 1.00 79.62 94 ARG A C 1
ATOM 771 O O . ARG A 1 94 ? 1.484 7.188 13.607 1.00 79.62 94 ARG A O 1
ATOM 778 N N . ARG A 1 95 ? 2.879 8.569 12.495 1.00 78.00 95 ARG A N 1
ATOM 779 C CA . ARG A 1 95 ? 3.179 9.442 13.639 1.00 78.00 95 ARG A CA 1
ATOM 780 C C . ARG A 1 95 ? 1.939 10.221 14.070 1.00 78.00 95 ARG A C 1
ATOM 782 O O . ARG A 1 95 ? 1.626 10.220 15.257 1.00 78.00 95 ARG A O 1
ATOM 789 N N . GLN A 1 96 ? 1.199 10.791 13.120 1.00 72.56 96 GLN A N 1
ATOM 790 C CA . GLN A 1 96 ? -0.047 11.509 13.397 1.00 72.56 96 GLN A CA 1
ATOM 791 C C . GLN A 1 96 ? -1.092 10.611 14.087 1.00 72.56 96 GLN A C 1
ATOM 793 O O . GLN A 1 96 ? -1.689 11.021 15.083 1.00 72.56 96 GLN A O 1
ATOM 798 N N . ARG A 1 97 ? -1.250 9.355 13.638 1.00 69.50 97 ARG A N 1
ATOM 799 C CA . ARG A 1 97 ? -2.172 8.379 14.251 1.00 69.50 97 ARG A CA 1
ATOM 800 C C . ARG A 1 97 ? -1.847 8.096 15.721 1.00 69.50 97 ARG A C 1
ATOM 802 O O . ARG A 1 97 ? -2.752 8.048 16.547 1.00 69.50 97 ARG A O 1
ATOM 809 N N . LYS A 1 98 ? -0.565 7.927 16.065 1.00 68.81 98 LYS A N 1
ATOM 810 C CA . LYS A 1 98 ? -0.140 7.663 17.455 1.00 68.81 98 LYS A CA 1
ATOM 811 C C . LYS A 1 98 ? -0.433 8.831 18.399 1.00 68.81 98 LYS A C 1
ATOM 813 O O . LYS A 1 98 ? -0.629 8.608 19.589 1.00 68.81 98 LYS A O 1
ATOM 818 N N . THR A 1 99 ? -0.446 10.060 17.886 1.00 62.09 99 THR A N 1
ATOM 819 C CA . THR A 1 99 ? -0.792 11.245 18.680 1.00 62.09 99 THR A CA 1
ATOM 820 C C . THR A 1 99 ? -2.294 11.302 18.965 1.00 62.09 99 THR A C 1
ATOM 822 O O . THR A 1 99 ? -2.681 11.634 20.079 1.00 62.09 99 THR A O 1
ATOM 825 N N . GLN A 1 100 ? -3.135 10.904 18.003 1.00 63.03 100 GLN A N 1
ATOM 826 C CA . GLN A 1 100 ? -4.596 10.873 18.169 1.00 63.03 100 GLN A CA 1
ATOM 827 C C . GLN A 1 100 ? -5.087 9.725 19.069 1.00 63.03 100 GLN A C 1
ATOM 829 O O . GLN A 1 100 ? -6.112 9.868 19.725 1.00 63.03 100 GLN A O 1
ATOM 834 N N . GLU A 1 101 ? -4.341 8.619 19.178 1.00 61.81 101 GLU A N 1
ATOM 835 C CA . GLU A 1 101 ? -4.664 7.506 20.094 1.00 61.81 101 GLU A CA 1
ATOM 836 C C . GLU A 1 101 ? -4.677 7.912 21.584 1.00 61.81 101 GLU A C 1
ATOM 838 O O . GLU A 1 101 ? -5.240 7.184 22.396 1.00 61.81 101 GLU A O 1
ATOM 843 N N . LYS A 1 102 ? -4.071 9.049 21.959 1.00 55.50 102 LYS A N 1
ATOM 844 C CA . LYS A 1 102 ? -4.003 9.526 23.353 1.00 55.50 102 LYS A CA 1
ATOM 845 C C . LYS A 1 102 ? -5.200 10.384 23.787 1.00 55.50 102 LYS A C 1
ATOM 847 O O . LYS A 1 102 ? -5.252 10.767 24.948 1.00 55.50 102 LYS A O 1
ATOM 852 N N . ALA A 1 103 ? -6.112 10.713 22.871 1.00 54.22 103 ALA A N 1
ATOM 853 C CA . ALA A 1 103 ? -7.173 11.698 23.099 1.00 54.22 103 ALA A CA 1
ATOM 854 C C . ALA A 1 103 ? -8.556 11.095 23.417 1.00 54.22 103 ALA A C 1
ATOM 856 O O . ALA A 1 103 ? -9.509 11.848 23.580 1.00 54.22 103 ALA A O 1
ATOM 857 N N . PHE A 1 104 ? -8.690 9.767 23.479 1.00 55.97 104 PHE A N 1
ATOM 858 C CA . PHE A 1 104 ? -9.975 9.108 23.734 1.00 55.97 104 PHE A CA 1
ATOM 859 C C . PHE A 1 104 ? -10.079 8.667 25.198 1.00 55.97 104 PHE A C 1
ATOM 861 O O . PHE A 1 104 ? -9.214 7.933 25.681 1.00 55.97 104 PHE A O 1
ATOM 868 N N . GLU A 1 105 ? -11.134 9.112 25.887 1.00 51.59 105 GLU A N 1
ATOM 869 C CA . GLU A 1 105 ? -11.512 8.629 27.221 1.00 51.59 105 GLU A CA 1
ATOM 870 C C . GLU A 1 105 ? -11.801 7.121 27.190 1.00 51.59 105 GLU A C 1
ATOM 872 O O . GLU A 1 105 ? -12.340 6.594 26.214 1.00 51.59 105 GLU A O 1
ATOM 877 N N . SER A 1 106 ? -11.439 6.411 28.261 1.00 55.81 106 SER A N 1
ATOM 878 C CA . SER A 1 106 ? -11.617 4.961 28.399 1.00 55.81 106 SER A CA 1
ATOM 879 C C . SER A 1 106 ? -13.070 4.583 28.724 1.00 55.81 106 SER A C 1
ATOM 881 O O . SER A 1 106 ? -13.338 3.988 29.765 1.00 55.81 106 SER A O 1
ATOM 883 N N . SER A 1 107 ? -14.013 4.949 27.856 1.00 61.75 107 SER A N 1
ATOM 884 C CA . SER A 1 107 ? -15.417 4.528 27.919 1.00 61.75 107 SER A CA 1
ATOM 885 C C . SER A 1 107 ? -15.757 3.601 26.746 1.00 61.75 107 SER A C 1
ATOM 887 O O . SER A 1 107 ? -15.124 3.653 25.690 1.00 61.75 107 SER A O 1
ATOM 889 N N . VAL A 1 108 ? -16.758 2.728 26.907 1.00 59.91 108 VAL A N 1
ATOM 890 C CA . VAL A 1 108 ? -17.174 1.754 25.874 1.00 59.91 108 VAL A CA 1
ATOM 891 C C . VAL A 1 108 ? -17.611 2.450 24.575 1.00 59.91 108 VAL A C 1
ATOM 893 O O . VAL A 1 108 ? -17.260 2.000 23.481 1.00 59.91 108 VAL A O 1
ATOM 896 N N . SER A 1 109 ? -18.316 3.579 24.686 1.00 62.34 109 SER A N 1
ATOM 897 C CA . SER A 1 109 ? -18.700 4.430 23.553 1.00 62.34 109 SER A CA 1
ATOM 898 C C . SER A 1 109 ? -17.492 5.143 22.929 1.00 62.34 109 SER A C 1
ATOM 900 O O . SER A 1 109 ? -17.348 5.137 21.704 1.00 62.34 109 SER A O 1
ATOM 902 N N . GLY A 1 110 ? -16.566 5.658 23.747 1.00 64.06 110 GLY A N 1
ATOM 903 C CA . GLY A 1 110 ? -15.321 6.286 23.292 1.00 64.06 110 GLY A CA 1
ATOM 904 C C . GLY A 1 110 ? -14.392 5.324 22.543 1.00 64.06 110 GLY A C 1
ATOM 905 O O . GLY A 1 110 ? -13.838 5.667 21.494 1.00 64.06 110 GLY A O 1
ATOM 906 N N . ASP A 1 111 ? -14.272 4.080 23.009 1.00 65.19 111 ASP A N 1
ATOM 907 C CA . ASP A 1 111 ? -13.498 3.033 22.337 1.00 65.19 111 ASP A CA 1
ATOM 908 C C . ASP A 1 111 ? -14.125 2.600 21.000 1.00 65.19 111 ASP A C 1
ATOM 910 O O . ASP A 1 111 ? -13.397 2.277 20.048 1.00 65.19 111 ASP A O 1
ATOM 914 N N . LEU A 1 112 ? -15.460 2.612 20.901 1.00 66.25 112 LEU A N 1
ATOM 915 C CA . LEU A 1 112 ? -16.177 2.311 19.663 1.00 66.25 112 LEU A CA 1
ATOM 916 C C . LEU A 1 112 ? -16.001 3.424 18.623 1.00 66.25 112 LEU A C 1
ATOM 918 O O . LEU A 1 112 ? -15.670 3.131 17.470 1.00 66.25 112 LEU A O 1
ATOM 922 N N . ASP A 1 113 ? -16.136 4.689 19.023 1.00 68.38 113 ASP A N 1
ATOM 923 C CA . ASP A 1 113 ? -15.900 5.837 18.142 1.00 68.38 113 ASP A CA 1
ATOM 924 C C . ASP A 1 113 ? -14.436 5.895 17.678 1.00 68.38 113 ASP A C 1
ATOM 926 O O . ASP A 1 113 ? -14.153 6.107 16.491 1.00 68.38 113 ASP A O 1
ATOM 930 N N . HIS A 1 114 ? -13.490 5.5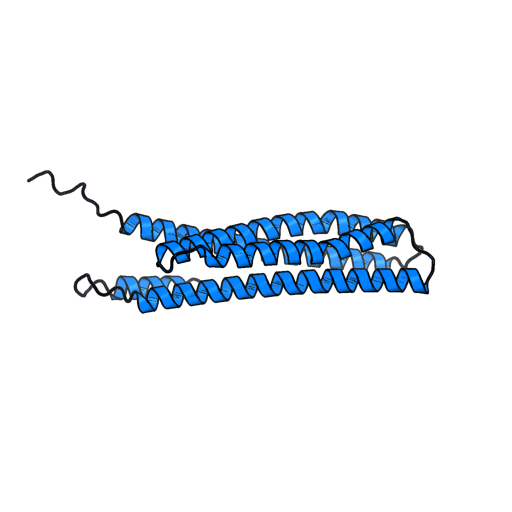75 18.564 1.00 70.38 114 HIS A N 1
ATOM 931 C CA . HIS A 1 114 ? -12.085 5.416 18.200 1.00 70.38 114 HIS A CA 1
ATOM 932 C C . HIS A 1 114 ? -11.875 4.294 17.166 1.00 70.38 114 HIS A C 1
ATOM 934 O O . HIS A 1 114 ? -11.149 4.467 16.178 1.00 70.38 114 HIS A O 1
ATOM 940 N N . ALA A 1 115 ? -12.539 3.144 17.333 1.00 67.62 115 ALA A N 1
ATOM 941 C CA . ALA A 1 115 ? -12.474 2.050 16.367 1.00 67.62 115 ALA A CA 1
ATOM 942 C C . ALA A 1 115 ? -13.064 2.441 14.998 1.00 67.62 115 ALA A C 1
ATOM 944 O O . ALA A 1 115 ? -12.489 2.084 13.964 1.00 67.62 115 ALA A O 1
ATOM 945 N N . ILE A 1 116 ? -14.169 3.197 14.972 1.00 70.62 116 ILE A N 1
ATOM 946 C CA . ILE A 1 116 ? -14.808 3.702 13.745 1.00 70.62 116 ILE A CA 1
ATOM 947 C C . ILE A 1 116 ? -13.917 4.728 13.036 1.00 70.62 116 ILE A C 1
ATOM 949 O O . ILE A 1 116 ? -13.765 4.667 11.808 1.00 70.62 116 ILE A O 1
ATOM 953 N N . SER A 1 117 ? -13.297 5.640 13.787 1.00 72.94 117 SER A N 1
ATOM 954 C CA . SER A 1 117 ? -12.344 6.620 13.256 1.00 72.94 117 SER A CA 1
ATOM 955 C C . SER A 1 117 ? -11.149 5.919 12.603 1.00 72.94 117 SER A C 1
ATOM 957 O O . SER A 1 117 ? -10.840 6.149 11.429 1.00 72.94 117 SER A O 1
ATOM 959 N N . ASN A 1 118 ? -10.560 4.940 13.295 1.00 72.69 118 ASN A N 1
ATOM 960 C CA . ASN A 1 118 ? -9.440 4.164 12.768 1.00 72.69 118 ASN A CA 1
ATOM 961 C C . ASN A 1 118 ? -9.836 3.319 11.537 1.00 72.69 118 ASN A C 1
ATOM 963 O O . ASN A 1 118 ? -9.088 3.243 10.561 1.00 72.69 118 ASN A O 1
ATOM 967 N N . ALA A 1 119 ? -11.033 2.723 11.528 1.00 73.06 119 ALA A N 1
ATOM 968 C CA . ALA A 1 119 ? -11.546 2.000 10.362 1.00 73.06 119 ALA A CA 1
ATOM 969 C C . ALA A 1 119 ? -11.803 2.932 9.164 1.00 73.06 119 ALA A C 1
ATOM 971 O O . ALA A 1 119 ? -11.554 2.560 8.018 1.00 73.06 119 ALA A O 1
ATOM 972 N N . THR A 1 120 ? -12.261 4.161 9.410 1.00 78.44 120 THR A N 1
ATOM 973 C CA . THR A 1 120 ? -12.445 5.176 8.362 1.00 78.44 120 THR A CA 1
ATOM 974 C C . THR A 1 120 ? -11.113 5.612 7.769 1.00 78.44 120 THR A C 1
ATOM 976 O O . THR A 1 120 ? -10.995 5.706 6.545 1.00 78.44 120 THR A O 1
ATOM 979 N N . PHE A 1 121 ? -10.104 5.806 8.617 1.00 74.44 121 PHE A N 1
ATOM 980 C CA . PHE A 1 121 ? -8.742 6.072 8.180 1.00 74.44 121 PHE A CA 1
ATOM 981 C C . PHE A 1 121 ? -8.198 4.937 7.295 1.00 74.44 121 PHE A C 1
ATOM 983 O O . PHE A 1 121 ? -7.716 5.213 6.200 1.00 74.44 121 PHE A O 1
ATOM 990 N N . GLN A 1 122 ? -8.355 3.668 7.694 1.00 73.19 122 GLN A N 1
ATOM 991 C CA . GLN A 1 122 ? -7.909 2.512 6.896 1.00 73.19 122 GLN A CA 1
ATOM 992 C C . GLN A 1 122 ? -8.591 2.437 5.522 1.00 73.19 122 GLN A C 1
ATOM 994 O O . GLN A 1 122 ? -7.930 2.179 4.517 1.00 73.19 122 GLN A O 1
ATOM 999 N N . VAL A 1 123 ? -9.900 2.709 5.449 1.00 78.88 123 VAL A N 1
ATOM 1000 C CA . VAL A 1 123 ? -10.630 2.753 4.170 1.00 78.88 123 VAL A CA 1
ATOM 1001 C C . VAL A 1 123 ? -10.093 3.867 3.269 1.00 78.88 123 VAL A C 1
ATOM 1003 O O . VAL A 1 123 ? -9.859 3.625 2.084 1.00 78.88 123 VAL A O 1
ATOM 1006 N N . ARG A 1 124 ? -9.870 5.071 3.817 1.00 80.31 124 ARG A N 1
ATOM 1007 C CA . ARG A 1 124 ? -9.324 6.206 3.057 1.00 80.31 124 ARG A CA 1
ATOM 1008 C C . ARG A 1 124 ? -7.904 5.916 2.575 1.00 80.31 124 ARG A C 1
ATOM 1010 O O . ARG A 1 124 ? -7.617 6.123 1.401 1.00 80.31 124 ARG A O 1
ATOM 1017 N N . LEU A 1 125 ? -7.049 5.395 3.454 1.00 76.25 125 LEU A N 1
ATOM 1018 C CA . LEU A 1 125 ? -5.677 5.019 3.124 1.00 76.25 125 LEU A CA 1
ATOM 1019 C C . LEU A 1 125 ? -5.660 3.992 1.988 1.00 76.25 125 LEU A C 1
ATOM 1021 O O . LEU A 1 125 ? -4.974 4.189 0.996 1.00 76.25 125 LEU A O 1
ATOM 1025 N N . SER A 1 126 ? -6.494 2.955 2.079 1.00 78.12 126 SER A N 1
ATOM 1026 C CA . SER A 1 126 ? -6.636 1.940 1.032 1.00 78.12 126 SER A CA 1
ATOM 1027 C C . SER A 1 126 ? -7.076 2.521 -0.322 1.00 78.12 126 SER A C 1
ATOM 1029 O O . SER A 1 126 ? -6.553 2.100 -1.352 1.00 78.12 126 SER A O 1
ATOM 1031 N N . MET A 1 127 ? -7.985 3.507 -0.350 1.00 82.38 127 MET A N 1
ATOM 1032 C CA . MET A 1 127 ? -8.346 4.194 -1.601 1.00 82.38 127 MET A CA 1
ATOM 1033 C C . MET A 1 127 ? -7.165 4.968 -2.188 1.00 82.38 127 MET A C 1
ATOM 1035 O O . MET A 1 127 ? -6.896 4.842 -3.380 1.00 82.38 127 MET A O 1
ATOM 1039 N N . VAL A 1 128 ? -6.453 5.738 -1.359 1.00 81.38 128 VAL A N 1
ATOM 1040 C CA . VAL A 1 128 ? -5.269 6.499 -1.789 1.00 81.38 128 VAL A CA 1
ATOM 1041 C C . VAL A 1 128 ? -4.207 5.556 -2.355 1.00 81.38 128 VAL A C 1
ATOM 1043 O O . VAL A 1 128 ? -3.702 5.801 -3.446 1.00 81.38 128 VAL A O 1
ATOM 1046 N N . MET A 1 129 ? -3.936 4.435 -1.680 1.00 76.75 129 MET A N 1
ATOM 1047 C CA . MET A 1 129 ? -2.944 3.458 -2.143 1.00 76.75 129 MET A CA 1
ATOM 1048 C C . MET A 1 129 ? -3.327 2.808 -3.471 1.00 76.75 129 MET A C 1
ATOM 1050 O O . MET A 1 129 ? -2.465 2.542 -4.307 1.00 76.75 129 MET A O 1
ATOM 1054 N N . ARG A 1 130 ? -4.622 2.588 -3.706 1.00 82.31 130 ARG A N 1
ATOM 1055 C CA . ARG A 1 130 ? -5.098 2.038 -4.975 1.00 82.31 130 ARG A CA 1
ATOM 1056 C C . ARG A 1 130 ? -4.909 3.017 -6.132 1.00 82.31 130 ARG A C 1
ATOM 1058 O O . ARG A 1 130 ? -4.486 2.602 -7.206 1.00 82.31 130 ARG A O 1
ATOM 1065 N N . TRP A 1 131 ? -5.186 4.301 -5.907 1.00 83.56 131 TRP A N 1
ATOM 1066 C CA . TRP A 1 131 ? -4.926 5.348 -6.898 1.00 83.56 131 TRP A CA 1
ATOM 1067 C C . TRP A 1 131 ? -3.433 5.578 -7.124 1.00 83.56 131 TRP A C 1
ATOM 1069 O O . TRP A 1 131 ? -3.040 5.848 -8.249 1.00 83.56 131 TRP A O 1
ATOM 1079 N N . TYR A 1 132 ? -2.609 5.407 -6.091 1.00 83.62 132 TYR A N 1
ATOM 1080 C CA . TYR A 1 132 ? -1.149 5.490 -6.159 1.00 83.62 132 TYR A CA 1
ATOM 1081 C C . TYR A 1 132 ? -0.503 4.369 -6.995 1.00 83.62 132 TYR A C 1
ATOM 1083 O O . TYR A 1 132 ? 0.504 4.606 -7.660 1.00 83.62 132 TYR A O 1
ATOM 1091 N N . LEU A 1 133 ? -1.091 3.167 -7.023 1.00 84.50 133 LEU A N 1
ATOM 1092 C CA . LEU A 1 133 ? -0.576 2.054 -7.831 1.00 84.50 133 LEU A CA 1
ATOM 1093 C C . LEU A 1 133 ? -0.571 2.377 -9.337 1.00 84.50 133 LEU A C 1
ATOM 1095 O O . LEU A 1 133 ? 0.332 1.955 -10.052 1.00 84.50 133 LEU A O 1
ATOM 1099 N N . LEU A 1 134 ? -1.569 3.123 -9.820 1.00 88.38 134 LEU A N 1
ATOM 1100 C CA . LEU A 1 134 ? -1.743 3.426 -11.244 1.00 88.38 134 LEU A CA 1
ATOM 1101 C C . LEU A 1 134 ? -0.593 4.249 -11.851 1.00 88.38 134 LEU A C 1
ATOM 1103 O O . LEU A 1 134 ? -0.004 3.775 -12.822 1.00 88.38 134 LEU A O 1
ATOM 1107 N N . PRO A 1 135 ? -0.222 5.436 -11.323 1.00 89.31 135 PRO A N 1
ATOM 1108 C CA . PRO A 1 135 ? 0.888 6.204 -11.875 1.00 89.31 135 PRO A CA 1
ATOM 1109 C C . PRO A 1 135 ? 2.207 5.437 -11.788 1.00 89.31 135 PRO A C 1
ATOM 1111 O O . PRO A 1 135 ? 3.013 5.539 -12.704 1.00 89.31 135 PRO A O 1
ATOM 1114 N N . ILE A 1 136 ? 2.416 4.616 -10.754 1.00 87.50 136 ILE A N 1
ATOM 1115 C CA . ILE A 1 136 ? 3.619 3.777 -10.665 1.00 87.50 136 ILE A CA 1
ATOM 1116 C C . ILE A 1 136 ? 3.631 2.691 -11.723 1.00 87.50 136 ILE A C 1
ATOM 1118 O O . ILE A 1 136 ? 4.665 2.490 -12.353 1.00 87.50 136 ILE A O 1
ATOM 1122 N N . ALA A 1 137 ? 2.508 2.009 -11.945 1.00 88.94 137 ALA A N 1
ATOM 1123 C CA . ALA A 1 137 ? 2.408 1.015 -13.004 1.00 88.94 137 ALA A CA 1
ATOM 1124 C C . ALA A 1 137 ? 2.731 1.641 -14.366 1.00 88.94 137 ALA A C 1
ATOM 1126 O O . ALA A 1 137 ? 3.553 1.109 -15.105 1.00 88.94 137 ALA A O 1
ATOM 1127 N N . VAL A 1 138 ? 2.158 2.814 -14.659 1.00 90.50 138 VAL A N 1
ATOM 1128 C CA . VAL A 1 138 ? 2.414 3.545 -15.908 1.00 90.50 138 VAL A CA 1
ATOM 1129 C C . VAL A 1 138 ? 3.882 3.959 -16.024 1.00 90.50 138 VAL A C 1
ATOM 1131 O O . VAL A 1 138 ? 4.509 3.662 -17.035 1.00 90.50 138 VAL A O 1
ATOM 1134 N N . LEU A 1 139 ? 4.456 4.593 -14.999 1.00 89.62 139 LEU A N 1
ATOM 1135 C CA . LEU A 1 139 ? 5.857 5.023 -15.017 1.00 89.62 139 LEU A CA 1
ATOM 1136 C C . LEU A 1 139 ? 6.830 3.843 -15.145 1.00 89.62 139 LEU A C 1
ATOM 1138 O O . LEU A 1 139 ? 7.803 3.931 -15.890 1.00 89.62 139 LEU A O 1
ATOM 1142 N N . THR A 1 140 ? 6.542 2.727 -14.473 1.00 86.81 140 THR A N 1
ATOM 1143 C CA . THR A 1 140 ? 7.357 1.508 -14.559 1.00 86.81 140 THR A CA 1
ATOM 1144 C C . THR A 1 140 ? 7.295 0.914 -15.963 1.00 86.81 140 THR A C 1
ATOM 1146 O O . THR A 1 140 ? 8.327 0.547 -16.514 1.00 86.81 140 THR A O 1
ATOM 1149 N N . LEU A 1 141 ? 6.108 0.860 -16.575 1.00 87.62 141 LEU A N 1
ATOM 1150 C CA . LEU A 1 141 ? 5.949 0.372 -17.946 1.00 87.62 141 LEU A CA 1
ATOM 1151 C C . LEU A 1 141 ? 6.644 1.281 -18.961 1.00 87.62 141 LEU A C 1
ATOM 1153 O O . LEU A 1 141 ? 7.318 0.768 -19.845 1.00 87.62 141 LEU A O 1
ATOM 1157 N N . LEU A 1 142 ? 6.531 2.605 -18.818 1.00 87.88 142 LEU A N 1
ATOM 1158 C CA . LEU A 1 142 ? 7.239 3.563 -19.675 1.00 87.88 142 LEU A CA 1
ATOM 1159 C C . LEU A 1 142 ? 8.755 3.437 -19.536 1.00 87.88 142 LEU A C 1
ATOM 1161 O O . LEU A 1 142 ? 9.467 3.498 -20.536 1.00 87.88 142 LEU A O 1
ATOM 1165 N N . SER A 1 143 ? 9.239 3.224 -18.309 1.00 84.19 143 SER A N 1
ATOM 1166 C CA . SER A 1 143 ? 10.656 2.986 -18.067 1.00 84.19 143 SER A CA 1
ATOM 1167 C C . SER A 1 143 ? 11.130 1.728 -18.800 1.00 84.19 143 SER A C 1
ATOM 1169 O O . SER A 1 143 ? 12.019 1.816 -19.645 1.00 84.19 143 SER A O 1
ATOM 1171 N N . VAL A 1 144 ? 10.466 0.589 -18.576 1.00 83.94 144 VAL A N 1
ATOM 1172 C CA . VAL A 1 144 ? 10.828 -0.689 -19.209 1.00 83.94 144 VAL A CA 1
ATOM 1173 C C . VAL A 1 144 ? 10.682 -0.637 -20.730 1.00 83.94 144 VAL A C 1
ATOM 1175 O O . VAL A 1 144 ? 11.497 -1.228 -21.420 1.00 83.94 144 VAL A O 1
ATOM 1178 N N . TRP A 1 145 ? 9.681 0.072 -21.259 1.00 83.25 145 TRP A N 1
ATOM 1179 C CA . TRP A 1 145 ? 9.467 0.217 -22.703 1.00 83.25 145 TRP A CA 1
ATOM 1180 C C . TRP A 1 145 ? 10.582 1.003 -23.397 1.00 83.25 145 TRP A C 1
ATOM 1182 O O . TRP A 1 145 ? 10.899 0.740 -24.551 1.00 83.25 145 TRP A O 1
ATOM 1192 N N . SER A 1 146 ? 11.153 1.998 -22.717 1.00 80.12 146 SER A N 1
ATOM 1193 C CA . SER A 1 146 ? 12.262 2.787 -23.270 1.00 80.12 146 SER A CA 1
ATOM 1194 C C . SER A 1 146 ? 13.612 2.067 -23.227 1.00 80.12 146 SER A C 1
ATOM 1196 O O . SER A 1 146 ? 14.581 2.558 -23.799 1.00 80.12 146 SER A O 1
ATOM 1198 N N . GLU A 1 147 ? 13.679 0.922 -22.553 1.00 74.94 147 GLU A N 1
ATOM 1199 C CA . GLU A 1 147 ? 14.838 0.042 -22.552 1.00 74.94 147 GLU A CA 1
ATOM 1200 C C . GLU A 1 147 ? 14.565 -1.136 -23.504 1.00 74.94 147 GLU A C 1
ATOM 1202 O O . GLU A 1 147 ? 13.449 -1.651 -23.551 1.00 74.94 147 GLU A O 1
ATOM 1207 N N . ASP A 1 148 ? 15.575 -1.617 -24.237 1.00 73.75 148 ASP A N 1
ATOM 1208 C CA . ASP A 1 148 ? 15.474 -2.818 -25.091 1.00 73.75 148 ASP A CA 1
ATOM 1209 C C . ASP A 1 148 ? 15.432 -4.112 -24.246 1.00 73.75 148 ASP A C 1
ATOM 1211 O O . ASP A 1 148 ? 16.229 -5.042 -24.400 1.00 73.75 148 ASP A O 1
ATOM 1215 N N . ILE A 1 149 ? 14.527 -4.161 -23.268 1.00 78.19 149 ILE A N 1
ATOM 1216 C CA . ILE A 1 149 ? 14.326 -5.296 -22.374 1.00 78.19 149 ILE A CA 1
ATOM 1217 C C . ILE A 1 149 ? 13.430 -6.343 -23.054 1.00 78.19 149 ILE A C 1
ATOM 1219 O O . ILE A 1 149 ? 12.497 -6.039 -23.791 1.00 78.19 149 ILE A O 1
ATOM 1223 N N . SER A 1 150 ? 13.686 -7.618 -22.745 1.00 86.00 150 SER A N 1
ATOM 1224 C CA . SER A 1 150 ? 12.878 -8.763 -23.182 1.00 86.00 150 SER A CA 1
ATOM 1225 C C . SER A 1 150 ? 11.373 -8.584 -22.926 1.00 86.00 150 SER A C 1
ATOM 1227 O O . SER A 1 150 ? 10.943 -8.313 -21.801 1.00 86.00 150 SER A O 1
ATOM 1229 N N . TYR A 1 151 ? 10.554 -8.872 -23.942 1.00 85.38 151 TYR A N 1
ATOM 1230 C CA . TYR A 1 151 ? 9.088 -8.858 -23.852 1.00 85.38 151 TYR A CA 1
ATOM 1231 C C . TYR A 1 151 ? 8.527 -9.766 -22.742 1.00 85.38 151 TYR A C 1
ATOM 1233 O O . TYR A 1 151 ? 7.478 -9.468 -22.172 1.00 85.38 151 TYR A O 1
ATOM 1241 N N . TRP A 1 152 ? 9.236 -10.841 -22.377 1.00 86.50 152 TRP A N 1
ATOM 1242 C CA . TRP A 1 152 ? 8.849 -11.712 -21.260 1.00 86.50 152 TRP A CA 1
ATOM 1243 C C . TRP A 1 152 ? 8.933 -11.007 -19.905 1.00 86.50 152 TRP A C 1
ATOM 1245 O O . TRP A 1 152 ? 8.096 -11.238 -19.033 1.00 86.50 152 TRP A O 1
ATOM 1255 N N . PHE A 1 153 ? 9.915 -10.121 -19.733 1.00 81.44 153 PHE A N 1
ATOM 1256 C CA . PHE A 1 153 ? 10.034 -9.317 -18.523 1.00 81.44 153 PHE A CA 1
ATOM 1257 C C . PHE A 1 153 ? 8.909 -8.280 -18.448 1.00 81.44 153 PHE A C 1
ATOM 1259 O O . PHE A 1 153 ? 8.265 -8.165 -17.406 1.00 81.44 153 PHE A O 1
ATOM 1266 N N . LEU A 1 154 ? 8.601 -7.601 -19.562 1.00 85.50 154 LEU A N 1
ATOM 1267 C CA . LEU A 1 154 ? 7.460 -6.682 -19.655 1.00 85.50 154 LEU A CA 1
ATOM 1268 C C . LEU A 1 154 ? 6.144 -7.389 -19.282 1.00 85.50 154 LEU A C 1
ATOM 1270 O O . LEU A 1 154 ? 5.383 -6.884 -18.456 1.00 85.50 154 LEU A O 1
ATOM 1274 N N . LEU A 1 155 ? 5.900 -8.584 -19.833 1.00 88.44 155 LEU A N 1
ATOM 1275 C CA . LEU A 1 155 ? 4.727 -9.395 -19.500 1.00 88.44 155 LEU A CA 1
ATOM 1276 C C . LEU A 1 155 ? 4.678 -9.723 -17.998 1.00 88.44 155 LEU A C 1
ATOM 1278 O O . LEU A 1 155 ? 3.627 -9.583 -17.371 1.00 88.44 155 LEU A O 1
ATOM 1282 N N . GLY A 1 156 ? 5.814 -10.102 -17.407 1.00 88.06 156 GLY A N 1
ATOM 1283 C CA . GLY A 1 156 ? 5.931 -10.354 -15.969 1.00 88.06 156 GLY A CA 1
ATOM 1284 C C . GLY A 1 156 ? 5.578 -9.132 -15.116 1.00 88.06 156 GLY A C 1
ATOM 1285 O O . GLY A 1 156 ? 4.825 -9.256 -14.149 1.00 88.06 156 GLY A O 1
ATOM 1286 N N . VAL A 1 157 ? 6.051 -7.943 -15.503 1.00 86.12 157 VAL A N 1
ATOM 1287 C CA . VAL A 1 157 ? 5.734 -6.672 -14.830 1.00 86.12 157 VAL A CA 1
ATOM 128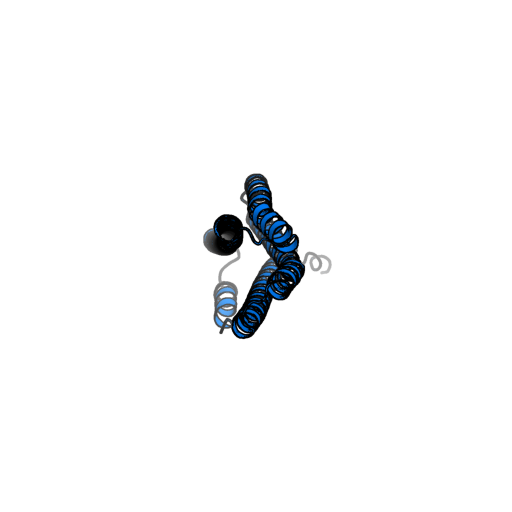8 C C . VAL A 1 157 ? 4.234 -6.374 -14.894 1.00 86.12 157 VAL A C 1
ATOM 1290 O O . VAL A 1 157 ? 3.629 -6.043 -13.873 1.00 86.12 157 VAL A O 1
ATOM 1293 N N . VAL A 1 158 ? 3.604 -6.546 -16.061 1.00 89.19 158 VAL A N 1
ATOM 1294 C CA . VAL A 1 158 ? 2.153 -6.348 -16.224 1.00 89.19 158 VAL A CA 1
ATOM 1295 C C . VAL A 1 158 ? 1.366 -7.291 -15.311 1.00 89.19 158 VAL A C 1
ATOM 1297 O O . VAL A 1 158 ? 0.503 -6.839 -14.555 1.00 89.19 158 VAL A O 1
ATOM 1300 N N . VAL A 1 159 ? 1.694 -8.587 -15.317 1.00 90.50 159 VAL A N 1
ATOM 1301 C CA . VAL A 1 159 ? 1.032 -9.589 -14.464 1.00 90.50 159 VAL A CA 1
ATOM 1302 C C . VAL A 1 159 ? 1.205 -9.253 -12.981 1.00 90.50 159 VAL A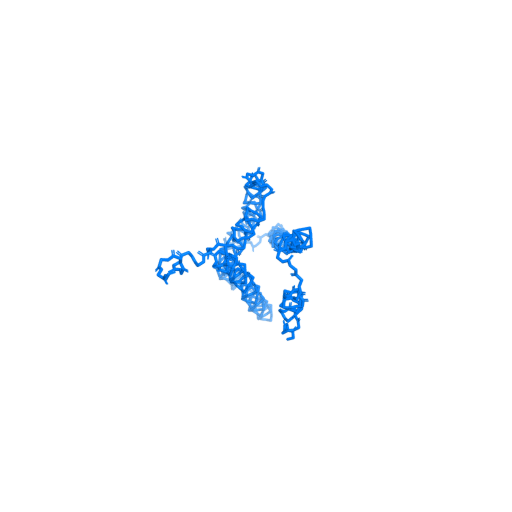 C 1
ATOM 1304 O O . VAL A 1 159 ? 0.240 -9.330 -12.216 1.00 90.50 159 VAL A O 1
ATOM 1307 N N . PHE A 1 160 ? 2.400 -8.822 -12.571 1.00 87.62 160 PHE A N 1
ATOM 1308 C CA . PHE A 1 160 ? 2.677 -8.403 -11.199 1.00 87.62 160 PHE A CA 1
ATOM 1309 C C . PHE A 1 160 ? 1.811 -7.209 -10.764 1.00 87.62 160 PHE A C 1
ATOM 1311 O O . PHE A 1 160 ? 1.215 -7.237 -9.680 1.00 87.62 160 PHE A O 1
ATOM 1318 N N . PHE A 1 161 ? 1.669 -6.182 -11.608 1.00 88.62 161 PHE A N 1
ATOM 1319 C CA . PHE A 1 161 ? 0.793 -5.044 -11.313 1.00 88.62 161 PHE A CA 1
ATOM 1320 C C . PHE A 1 161 ? -0.684 -5.444 -11.263 1.00 88.62 161 PHE A C 1
ATOM 1322 O O . PHE A 1 161 ? -1.396 -5.004 -10.357 1.00 88.62 161 PHE A O 1
ATOM 1329 N N . CYS A 1 162 ? -1.147 -6.321 -12.159 1.00 89.19 162 CYS A N 1
ATOM 1330 C CA . CYS A 1 162 ? -2.509 -6.858 -12.114 1.00 89.19 162 CYS A CA 1
ATOM 1331 C C . CYS A 1 162 ? -2.781 -7.623 -10.810 1.00 89.19 162 CYS A C 1
ATOM 1333 O O . CYS A 1 162 ? -3.798 -7.382 -10.152 1.00 89.19 162 CYS A O 1
ATOM 1335 N N . ALA A 1 163 ? -1.860 -8.498 -10.397 1.00 87.44 163 ALA A N 1
ATOM 1336 C CA . ALA A 1 163 ? -1.965 -9.240 -9.143 1.00 87.44 163 ALA A CA 1
ATOM 1337 C C . ALA A 1 163 ? -1.996 -8.295 -7.931 1.00 87.44 163 ALA A C 1
ATOM 1339 O O . ALA A 1 163 ? -2.840 -8.438 -7.043 1.00 87.44 163 ALA A O 1
ATOM 1340 N N . THR A 1 164 ? -1.137 -7.273 -7.928 1.00 84.62 164 THR A N 1
ATOM 1341 C CA . THR A 1 164 ? -1.081 -6.270 -6.855 1.00 84.62 164 THR A CA 1
ATOM 1342 C C . THR A 1 164 ? -2.363 -5.433 -6.794 1.00 84.62 164 THR A C 1
ATOM 1344 O O . THR A 1 164 ? -2.897 -5.183 -5.712 1.00 84.62 164 THR A O 1
ATOM 1347 N N . PHE A 1 165 ? -2.927 -5.052 -7.943 1.0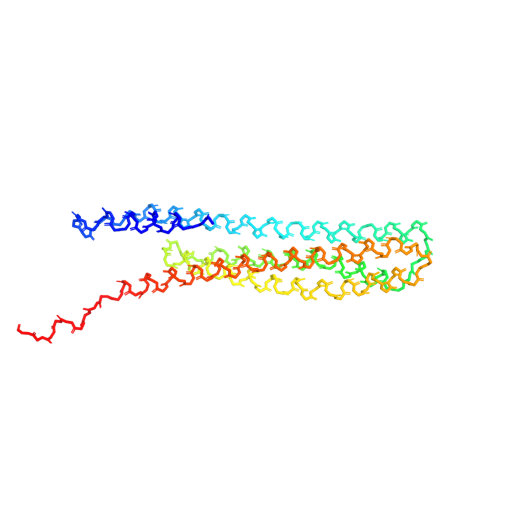0 86.12 165 PHE A N 1
ATOM 1348 C CA . PHE A 1 165 ? -4.206 -4.341 -8.011 1.00 86.12 165 PHE A CA 1
ATOM 1349 C C . PHE A 1 165 ? -5.371 -5.193 -7.489 1.00 86.12 165 PHE A C 1
ATOM 1351 O O . PHE A 1 165 ? -6.262 -4.687 -6.793 1.00 86.12 165 PHE A O 1
ATOM 1358 N N . TYR A 1 166 ? -5.359 -6.494 -7.785 1.00 86.19 166 TYR A N 1
ATOM 1359 C CA . TYR A 1 166 ? -6.350 -7.431 -7.266 1.00 86.19 166 TYR A CA 1
ATOM 1360 C C . TYR A 1 166 ? -6.231 -7.595 -5.745 1.00 86.19 166 TYR A C 1
ATOM 1362 O O . TYR A 1 166 ? -7.232 -7.467 -5.035 1.00 86.19 166 TYR A O 1
ATOM 1370 N N . ALA A 1 167 ? -5.011 -7.778 -5.232 1.00 82.69 167 ALA A N 1
ATOM 1371 C CA . ALA A 1 167 ? -4.741 -7.849 -3.798 1.00 82.69 167 ALA A CA 1
ATOM 1372 C C . ALA A 1 167 ? -5.200 -6.572 -3.070 1.00 82.69 167 ALA A C 1
ATOM 1374 O O . ALA A 1 167 ? -5.929 -6.654 -2.081 1.00 82.69 167 ALA A O 1
ATOM 1375 N N . SER A 1 168 ? -4.881 -5.394 -3.616 1.00 80.12 168 SER A N 1
ATOM 1376 C CA . SER A 1 168 ? -5.330 -4.096 -3.089 1.00 80.12 168 SER A CA 1
ATOM 1377 C C . SER A 1 168 ? -6.861 -3.967 -3.080 1.00 80.12 168 SER A C 1
ATOM 1379 O O . SER A 1 168 ? -7.459 -3.470 -2.122 1.00 80.12 168 SER A O 1
ATOM 1381 N N . SER A 1 169 ? -7.529 -4.473 -4.120 1.00 80.69 169 SER A N 1
ATOM 1382 C CA . SER A 1 169 ? -8.995 -4.477 -4.209 1.00 80.69 169 SER A CA 1
ATOM 1383 C C . SER A 1 169 ? -9.636 -5.390 -3.163 1.00 80.69 169 SER A C 1
ATOM 1385 O O . SER A 1 169 ? -10.668 -5.040 -2.581 1.00 80.69 169 SER A O 1
ATOM 1387 N N . TRP A 1 170 ? -9.035 -6.552 -2.909 1.00 78.56 170 TRP A N 1
ATOM 1388 C CA . TRP A 1 170 ? -9.470 -7.466 -1.857 1.00 78.56 170 TRP A CA 1
ATOM 1389 C C . TRP A 1 170 ? -9.293 -6.845 -0.467 1.00 78.56 170 TRP A C 1
ATOM 1391 O O . TRP A 1 170 ? -10.236 -6.831 0.328 1.00 78.56 170 TRP A O 1
ATOM 1401 N N . GLU A 1 171 ? -8.136 -6.237 -0.211 1.00 80.19 171 GLU A N 1
ATOM 1402 C CA . GLU A 1 171 ? -7.831 -5.541 1.038 1.00 80.19 171 GLU A CA 1
ATOM 1403 C C . GLU A 1 171 ? -8.829 -4.401 1.314 1.00 80.19 171 GLU A C 1
ATOM 1405 O O . GLU A 1 171 ? -9.408 -4.313 2.401 1.00 80.19 171 GLU A O 1
ATOM 1410 N N . HIS A 1 172 ? -9.137 -3.589 0.295 1.00 82.69 172 HIS A N 1
ATOM 1411 C CA . HIS A 1 172 ? -10.127 -2.516 0.391 1.00 82.69 172 HIS A CA 1
ATOM 1412 C C . HIS A 1 172 ? -11.507 -3.027 0.822 1.00 82.69 172 HIS A C 1
ATOM 1414 O O . HIS A 1 172 ? -12.144 -2.465 1.720 1.00 82.69 172 HIS A O 1
ATOM 1420 N N . ARG A 1 173 ? -11.973 -4.126 0.212 1.00 79.31 173 ARG A N 1
ATOM 1421 C CA . ARG A 1 173 ? -13.266 -4.743 0.550 1.00 79.31 173 ARG A CA 1
ATOM 1422 C C . ARG A 1 173 ? -13.303 -5.206 2.006 1.00 79.31 173 ARG A C 1
ATOM 1424 O O . ARG A 1 173 ? -14.320 -5.014 2.677 1.00 79.31 173 ARG A O 1
ATOM 1431 N N . LEU A 1 174 ? -12.203 -5.767 2.514 1.00 76.06 174 LEU A N 1
ATOM 1432 C CA . LEU A 1 174 ? -12.095 -6.168 3.918 1.00 76.06 174 LEU A CA 1
ATOM 1433 C C . LEU A 1 174 ? -12.204 -4.962 4.861 1.00 76.06 174 LEU A C 1
ATOM 1435 O O . LEU A 1 174 ? -12.935 -5.037 5.853 1.00 76.06 174 LEU A O 1
ATOM 1439 N N . TYR A 1 175 ? -11.550 -3.840 4.550 1.00 77.50 175 TYR A N 1
ATOM 1440 C CA . TYR A 1 175 ? -11.641 -2.623 5.366 1.00 77.50 175 TYR A CA 1
ATOM 1441 C C . TYR A 1 175 ? -13.040 -2.008 5.365 1.00 77.50 175 TYR A C 1
ATOM 1443 O O . TYR A 1 175 ? -13.555 -1.657 6.429 1.00 77.50 175 TYR A O 1
ATOM 1451 N N . VAL A 1 176 ? -13.695 -1.931 4.202 1.00 79.44 176 VAL A N 1
ATOM 1452 C CA . VAL A 1 176 ? -15.076 -1.429 4.098 1.00 79.44 176 VAL A CA 1
ATOM 1453 C C . VAL A 1 176 ? -16.036 -2.306 4.902 1.00 79.44 176 VAL A C 1
ATOM 1455 O O . VAL A 1 176 ? -16.867 -1.785 5.647 1.00 79.44 176 VAL A O 1
ATOM 1458 N N . SER A 1 177 ? -15.894 -3.631 4.809 1.00 74.44 177 SER A N 1
ATOM 1459 C CA . SER A 1 177 ? -16.689 -4.582 5.596 1.00 74.44 177 SER A CA 1
ATOM 1460 C C . SER A 1 177 ? -16.506 -4.363 7.101 1.00 74.44 177 SER A C 1
ATOM 1462 O O . SER A 1 177 ? -17.486 -4.275 7.842 1.00 74.44 177 SER A O 1
ATOM 1464 N N . LYS A 1 178 ? -15.261 -4.180 7.562 1.00 72.44 178 LYS A N 1
ATOM 1465 C CA . LYS A 1 178 ? -14.965 -3.889 8.974 1.00 72.44 178 LYS A CA 1
ATOM 1466 C C . LYS A 1 178 ? -15.580 -2.573 9.440 1.00 72.44 178 LYS A C 1
ATOM 1468 O O . LYS A 1 178 ? -16.210 -2.554 10.495 1.00 72.44 178 LYS A O 1
ATOM 1473 N N . LYS A 1 179 ? -15.453 -1.500 8.651 1.00 78.06 179 LYS A N 1
ATOM 1474 C CA . LYS A 1 179 ? -16.072 -0.202 8.960 1.00 78.06 179 LYS A CA 1
ATOM 1475 C C . LYS A 1 179 ? -17.591 -0.335 9.108 1.00 78.06 179 LYS A C 1
ATOM 1477 O O . LYS A 1 179 ? -18.144 0.149 10.091 1.00 78.06 179 LYS A O 1
ATOM 1482 N N . ARG A 1 180 ? -18.259 -1.020 8.171 1.00 77.25 180 ARG A N 1
ATOM 1483 C CA . ARG A 1 180 ? -19.719 -1.227 8.209 1.00 77.25 180 ARG A CA 1
ATOM 1484 C C . ARG A 1 180 ? -20.168 -1.951 9.478 1.00 77.25 180 ARG A C 1
ATOM 1486 O O . ARG A 1 180 ? -21.136 -1.526 10.088 1.00 77.25 180 ARG A O 1
ATOM 1493 N N . ARG A 1 181 ? -19.437 -2.985 9.910 1.00 71.88 181 ARG A N 1
ATOM 1494 C CA . ARG A 1 181 ? -19.749 -3.725 11.147 1.00 71.88 181 ARG A CA 1
ATOM 1495 C C . ARG A 1 181 ? -19.641 -2.862 12.404 1.00 71.88 181 ARG A C 1
ATOM 1497 O O . ARG A 1 181 ? -20.449 -3.017 13.308 1.00 71.88 181 ARG A O 1
ATOM 1504 N N . LEU A 1 182 ? -18.652 -1.968 12.467 1.00 74.75 182 LEU A N 1
ATOM 1505 C CA . LEU A 1 182 ? -18.488 -1.062 13.611 1.00 74.75 182 LEU A CA 1
ATOM 1506 C C . LEU A 1 182 ? -19.599 -0.004 13.663 1.00 74.75 182 LEU A C 1
ATOM 1508 O O . LEU A 1 182 ? -20.099 0.298 14.740 1.00 74.75 182 LEU A O 1
ATOM 1512 N N . ILE A 1 183 ? -20.022 0.510 12.503 1.00 75.00 183 ILE A N 1
ATOM 1513 C CA . ILE A 1 183 ? -21.160 1.438 12.406 1.00 75.00 183 ILE A CA 1
ATOM 1514 C C . ILE A 1 183 ? -22.468 0.742 12.801 1.00 75.00 183 ILE A C 1
ATOM 1516 O O . ILE A 1 183 ? -23.257 1.313 13.546 1.00 75.00 183 ILE A O 1
ATOM 1520 N N . ASP A 1 184 ? -22.685 -0.492 12.342 1.00 76.56 184 ASP A N 1
ATOM 1521 C CA . ASP A 1 184 ? -23.869 -1.278 12.708 1.00 76.56 184 ASP A CA 1
ATOM 1522 C C . ASP A 1 184 ? -23.941 -1.525 14.225 1.00 76.56 184 ASP A C 1
ATOM 1524 O O . ASP A 1 184 ? -24.999 -1.371 14.827 1.00 76.56 184 ASP A O 1
ATOM 1528 N N . LEU A 1 185 ? -22.800 -1.812 14.865 1.00 70.50 185 LEU A N 1
ATOM 1529 C CA . LEU A 1 185 ? -22.714 -1.969 16.319 1.00 70.50 185 LEU A CA 1
ATOM 1530 C C . LEU A 1 185 ? -23.076 -0.674 17.068 1.00 70.50 185 LEU A C 1
ATOM 1532 O O . LEU A 1 185 ? -23.860 -0.721 18.009 1.00 70.50 185 LEU A O 1
ATOM 1536 N N . ARG A 1 186 ? -22.568 0.484 16.618 1.00 72.75 186 ARG A N 1
ATOM 1537 C CA . ARG A 1 186 ? -22.916 1.799 17.195 1.00 72.75 186 ARG A CA 1
ATOM 1538 C C . ARG A 1 186 ? -24.407 2.093 17.076 1.00 72.75 186 ARG A C 1
ATOM 1540 O O . ARG A 1 186 ? -25.012 2.577 18.023 1.00 72.75 186 ARG A O 1
ATOM 1547 N N . ASN A 1 187 ? -24.996 1.796 15.920 1.00 77.50 187 ASN A N 1
ATOM 1548 C CA . ASN A 1 187 ? -26.413 2.049 15.669 1.00 77.50 187 ASN A CA 1
ATOM 1549 C C . ASN A 1 187 ? -27.337 1.141 16.491 1.00 77.50 187 ASN A C 1
ATOM 1551 O O . ASN A 1 187 ? -28.463 1.540 16.765 1.00 77.50 187 ASN A O 1
ATOM 1555 N N . LYS A 1 188 ? -26.890 -0.068 16.848 1.00 71.19 188 LYS A N 1
ATOM 1556 C CA . LYS A 1 188 ? -27.638 -0.983 17.722 1.00 71.19 188 LYS A CA 1
ATOM 1557 C C . LYS A 1 188 ? -27.593 -0.515 19.175 1.00 71.19 188 LYS A C 1
ATOM 1559 O O . LYS A 1 188 ? -28.648 -0.281 19.747 1.00 71.19 188 LYS A O 1
ATOM 1564 N N . LEU A 1 189 ? -26.397 -0.217 19.687 1.00 67.50 189 LEU A N 1
ATOM 1565 C CA . LEU A 1 189 ? -26.211 0.315 21.043 1.00 67.50 189 LEU A CA 1
ATOM 1566 C C . LEU A 1 189 ? -26.945 1.653 21.243 1.00 67.50 189 LEU A C 1
ATOM 1568 O O . LEU A 1 189 ? -27.699 1.809 22.191 1.00 67.50 189 LEU A O 1
ATOM 1572 N N . GLY A 1 190 ? -26.840 2.582 20.286 1.00 63.75 190 GLY A N 1
ATOM 1573 C CA . GLY A 1 190 ? -27.539 3.872 20.363 1.00 63.75 190 GLY A CA 1
ATOM 1574 C C . GLY A 1 190 ? -29.061 3.808 20.170 1.00 63.75 190 GLY A C 1
ATOM 1575 O O . GLY A 1 190 ? -29.738 4.800 20.422 1.00 63.75 190 GLY A O 1
ATOM 1576 N N . LYS A 1 191 ? -29.609 2.679 19.697 1.00 53.19 191 LYS A N 1
ATOM 1577 C CA . LYS A 1 191 ? -31.062 2.438 19.646 1.00 53.19 191 LYS A CA 1
ATOM 1578 C C . LYS A 1 191 ? -31.584 1.765 20.914 1.00 53.19 191 LYS A C 1
ATOM 1580 O O . LYS A 1 191 ? -32.743 1.977 21.241 1.00 53.19 191 LYS A O 1
ATOM 1585 N N . GLU A 1 192 ? -30.762 0.971 21.595 1.00 49.47 192 GLU A N 1
ATOM 1586 C CA . GLU A 1 192 ? -31.106 0.329 22.873 1.00 49.47 192 GLU A CA 1
ATOM 1587 C C . GLU A 1 192 ? -30.928 1.277 24.075 1.00 49.47 192 GLU A C 1
ATOM 1589 O O . GLU A 1 192 ? -31.706 1.188 25.019 1.00 49.47 192 GLU A O 1
ATOM 1594 N N . ASP A 1 193 ? -30.010 2.251 24.001 1.00 44.09 193 ASP A N 1
ATOM 1595 C CA . ASP A 1 193 ? -29.815 3.305 25.019 1.00 44.09 193 ASP A CA 1
ATOM 1596 C C . ASP A 1 193 ? -30.853 4.446 24.965 1.00 44.09 193 ASP A C 1
ATOM 1598 O O . ASP A 1 193 ? -30.835 5.348 25.804 1.00 44.09 193 ASP A O 1
ATOM 1602 N N . LEU A 1 194 ? -31.766 4.442 23.987 1.00 37.72 194 LEU A N 1
ATOM 1603 C CA . LEU A 1 194 ? -32.952 5.298 24.009 1.00 37.72 194 LEU A CA 1
ATOM 1604 C C . LEU A 1 194 ? -34.099 4.487 24.617 1.00 37.72 194 LEU A C 1
ATOM 1606 O O . LEU A 1 194 ? -34.786 3.775 23.876 1.00 37.72 194 LEU A O 1
ATOM 1610 N N . PRO A 1 195 ? -34.339 4.567 25.941 1.00 38.75 195 PRO A N 1
ATOM 1611 C CA . PRO A 1 195 ? -35.554 4.018 26.504 1.00 38.75 195 PRO A CA 1
ATOM 1612 C C . PRO A 1 195 ? -36.731 4.623 25.747 1.00 38.75 195 PRO A C 1
ATOM 1614 O O . PRO A 1 195 ? -36.833 5.837 25.551 1.00 38.75 195 PRO A O 1
ATOM 1617 N N . ASN A 1 196 ? -37.609 3.735 25.306 1.00 42.44 196 ASN A N 1
ATOM 1618 C CA . ASN A 1 196 ? -38.915 4.041 24.765 1.00 42.44 196 ASN A CA 1
ATOM 1619 C C . ASN A 1 196 ? -39.760 4.728 25.861 1.00 42.44 196 ASN A C 1
ATOM 1621 O O . ASN A 1 196 ? -40.634 4.114 26.463 1.00 42.44 196 ASN A O 1
ATOM 1625 N N . HIS A 1 197 ? -39.474 5.997 26.165 1.00 40.91 197 HIS A N 1
ATOM 1626 C CA . HIS A 1 197 ? -40.244 6.840 27.084 1.00 40.91 197 HIS A CA 1
ATOM 1627 C C . HIS A 1 197 ? -41.491 7.443 26.414 1.00 40.91 197 HIS A C 1
ATOM 1629 O O . HIS A 1 197 ? -42.002 8.462 26.864 1.00 40.91 197 HIS A O 1
ATOM 1635 N N . SER A 1 198 ? -42.013 6.826 25.353 1.00 39.78 198 SER A N 1
ATOM 1636 C CA . SER A 1 198 ? -43.289 7.228 24.750 1.00 39.78 198 SER A CA 1
ATOM 1637 C C . SER A 1 198 ? -44.507 6.494 25.323 1.00 39.78 198 SER A C 1
ATOM 1639 O O . SER A 1 198 ? -45.617 6.845 24.953 1.00 39.78 198 SER A O 1
ATOM 1641 N N . ASN A 1 199 ? -44.345 5.549 26.263 1.00 38.16 199 ASN A N 1
ATOM 1642 C CA . ASN A 1 199 ? -45.466 4.770 26.819 1.00 38.16 199 ASN A CA 1
ATOM 1643 C C . ASN A 1 199 ? -45.664 4.936 28.342 1.00 38.16 199 ASN A C 1
ATOM 1645 O O . ASN A 1 199 ? -45.961 3.967 29.033 1.00 38.16 199 ASN A O 1
ATOM 1649 N N . LEU A 1 200 ? -45.502 6.150 28.883 1.00 40.62 200 LEU A N 1
ATOM 1650 C CA . LEU A 1 200 ? -45.960 6.491 30.247 1.00 40.62 200 LEU A CA 1
ATOM 1651 C C . LEU A 1 200 ? -46.779 7.795 30.296 1.00 40.62 200 LEU A C 1
ATOM 1653 O O . LEU A 1 200 ? -46.749 8.533 31.278 1.00 40.62 200 LEU A O 1
ATOM 1657 N N . GLN A 1 201 ? -47.542 8.070 29.240 1.00 37.59 201 GLN A N 1
ATOM 1658 C CA . GLN A 1 201 ? -48.686 8.978 29.288 1.00 37.59 201 GLN A CA 1
ATOM 1659 C C . GLN A 1 201 ? -49.849 8.284 28.586 1.00 37.59 201 GLN A C 1
ATOM 1661 O O . GLN A 1 201 ? -49.959 8.389 27.375 1.00 37.59 201 GLN A O 1
ATOM 1666 N N . GLU A 1 202 ? -50.616 7.504 29.351 1.00 37.41 202 GLU A N 1
ATOM 1667 C CA . GLU A 1 202 ? -52.048 7.184 29.184 1.00 37.41 202 GLU A CA 1
ATOM 1668 C C . GLU A 1 202 ? -52.356 5.832 29.840 1.00 37.41 202 GLU A C 1
ATOM 1670 O O . GLU A 1 202 ? -52.234 4.782 29.214 1.00 37.41 202 GLU A O 1
ATOM 1675 N N . SER A 1 203 ? -52.720 5.879 31.126 1.00 34.03 203 SER A N 1
ATOM 1676 C CA . SER A 1 203 ? -53.918 5.244 31.710 1.00 34.03 203 SER A CA 1
ATOM 1677 C C . SER A 1 203 ? -53.890 5.383 33.228 1.00 34.03 203 SER A C 1
ATOM 1679 O O . SER A 1 203 ? -52.960 4.803 33.836 1.00 34.03 203 SER A O 1
#

Foldseek 3Di:
DCVVVVCVVVCVVVVCVPDDDDCPVVVVLLVVLVVVVVVLVVVLVVVLVVLLVVLVVVLVVLVVCCVVVVDFDPLSVVLSVLSNVVNVVSVVVVVVLVVVVVPFDPDSLSSLVNQLVSLVVQLVVLVVVLVSLVVSLVSVLVRVVVDPDDPVVSVVSVVVSVVVNVVSVVSNVVSVVSSVVSVVVSVVVVVVVPPPPVPPPDD

Radius of gyration: 24.3 Å; chains: 1; bounding box: 80×31×61 Å